Protein AF-A0A945LIZ3-F1 (afdb_monomer)

Secondary structure (DSSP, 8-state):
-EETTEEP--SSTT---S--HHHHHHTT-HHHHHHHHHHHHTT-HHHHHHHHHHTT-SS----SS------EEPPTT-TT--TTHHHHHHTT-SEE--HHHHHHHHHHHHTTT-EE---S-SEEE-SSSEEEE-PPPEEES-SS-HHHHHHHHHHHHHTT----S--SSTT---TTGGG--SSS--EEEEEEEETTGGG--GGGGGG-EEEEEEEEEE-SSS--EEEEEEEEEEE-SSSSS-SHHHHHHHHHHHHHHHHHHHHHHHHHHHHHHHGGG----STTHHHHHHHHHHHHHHHHHHHHHHHTTB----TT-BHHHHHHHHHHTT-EEEEESSSBEEEESSPTTSB--TTPEEEEEE-

Sequence (363 aa):
INFYGSTISDTKDGGYGKLAFGDAFVVSSNVAISKVINENYKDQPYKFYSNLQKYYLTEPLELQLPFRSSMIVRKPGDKLWSGTTLPSMSYGYEMHISPIQILTFYNAIANNGKMVSPRFVTAIKDKTGIIESFPTTVLSNKICSERTIQSIIPYMEQVVSNQRENWTTDVINGTAKNIYTEQYSIAGKTGTIKNEFWKWSEKTKYNRTYTASFAGFFPVEKPKYSCIVVIHEFIDTTNENHYGGQVAAPVFREISDKVFAFDSELEYLSTQSYISDEKIDRVTSERLENSIKLNQNTITLIKSDLNKGIMPNLKGMQLRDVIPVFENYNLKIEFEGAGKVIFQSVNKGDRIDNQEVIKIRLS

Nearest PDB structures (foldseek):
  7ok9-assembly12_L  TM=8.222E-01  e=3.633E-09  Staphylococcus aureus subsp. aureus COL
  7ok9-assembly7_G  TM=8.324E-01  e=6.998E-09  Staphylococcus aureus subsp. aureus COL
  7ok9-assembly4_D  TM=8.351E-01  e=1.062E-08  Staphylococcus aureus subsp. aureus COL
  7ok9-assembly9_I  TM=8.337E-01  e=1.519E-08  Staphylococcus aureus subsp. aureus COL
  7o61-assembly1_A  TM=9.131E-01  e=1.114E-03  Staphylococcus aureus subsp. aureus NCTC 8325

Foldseek 3Di:
DDFPNDDDFAPDVVDDPDDDLLLCQQSVGLVSQLVVQCVVPVVPVQVVVVLCVLLVFQDDADAPDDDDDPWDDDDPPPPPDDRCNRSQVSQPHRIDGDQQSVLQSQVCLLVLQWGWGDDDDQFDADPVGTPDGDDIHTPDHHSDDSVVSVVNQVSQQQLQDVPDPDDPDDDRHRVQVVLDDPPATKGKHKHKDFPPVVPDDPVCPQQIFMKIKIWTFPRSVNTPDTDMFIDGGDTDNPVPQRINNRPHSVVVSVVCVVVVVVVVVVVVVVVVVVCPPDDDDDDVCVVVVVVVVVLVVQLVQCLVQVVVQWHADQFFHAVVSVVVSCVVSLAAEDEDDHAGWHDWPGDGGHGHDSPDYIYTYHD

Solvent-accessible surface area (backbone atoms only — not comparable to full-atom values): 20887 Å² total; per-residue (Å²): 90,76,47,89,91,41,78,46,64,47,92,51,82,94,53,77,79,87,67,56,73,62,53,27,60,22,57,61,32,41,44,57,48,20,48,54,50,34,76,75,22,68,95,46,49,56,59,57,49,51,49,38,49,62,53,53,63,63,58,80,81,90,55,95,57,98,76,87,77,80,65,41,57,78,48,84,85,43,95,85,57,52,85,49,46,63,33,38,44,63,70,63,36,83,49,41,72,55,69,69,49,53,38,38,42,46,36,9,55,57,47,74,19,34,24,51,56,82,75,92,61,59,61,46,70,62,99,89,45,77,77,44,76,48,76,90,46,74,76,34,81,56,61,56,57,61,69,55,47,68,59,46,49,61,41,22,23,30,14,23,40,78,88,63,97,76,71,97,57,99,80,81,59,25,59,28,45,88,56,54,60,93,88,54,48,50,24,34,49,66,38,66,44,70,50,72,65,87,72,71,44,89,89,43,65,86,72,44,30,27,32,17,19,24,40,29,31,31,37,62,93,65,49,78,44,62,51,67,33,77,46,71,72,42,70,53,90,78,80,76,64,56,42,6,30,71,54,14,28,52,56,46,38,56,51,50,52,52,52,50,51,52,51,52,48,50,53,50,54,52,48,53,73,65,45,82,77,62,92,81,76,73,77,72,43,54,66,52,46,52,55,48,49,48,50,51,50,51,54,48,50,37,52,54,29,48,75,70,40,21,31,47,79,55,70,71,38,48,58,82,73,45,51,66,57,39,52,76,67,58,42,46,75,48,75,48,79,66,57,34,25,71,42,61,70,64,53,64,69,39,75,59,59,69,84,49,74,42,41,36,36,33,80

Mean predicted aligned error: 13.81 Å

Structure (mmCIF, N/CA/C/O backbone):
data_AF-A0A945LIZ3-F1
#
_entry.id   AF-A0A945LIZ3-F1
#
loop_
_atom_site.group_PDB
_atom_site.id
_atom_site.type_symbol
_atom_site.label_atom_id
_atom_site.label_alt_id
_atom_site.label_comp_id
_atom_site.label_asym_id
_atom_site.label_entity_id
_atom_site.label_seq_id
_atom_site.pdbx_PDB_ins_code
_atom_site.Cartn_x
_atom_site.Cartn_y
_atom_site.Cartn_z
_atom_site.occupancy
_atom_site.B_iso_or_equiv
_atom_site.auth_seq_id
_atom_site.auth_comp_id
_atom_site.auth_asym_id
_atom_site.auth_atom_id
_atom_site.pdbx_PDB_model_num
ATOM 1 N N . ILE A 1 1 ? 18.450 0.354 -16.331 1.00 84.19 1 ILE A N 1
ATOM 2 C CA . ILE A 1 1 ? 18.257 -0.556 -17.490 1.00 84.19 1 ILE A CA 1
ATOM 3 C C . ILE A 1 1 ? 17.484 0.194 -18.575 1.00 84.19 1 ILE A C 1
ATOM 5 O O . ILE A 1 1 ? 16.661 1.036 -18.225 1.00 84.19 1 ILE A O 1
ATOM 9 N N . ASN A 1 2 ? 17.774 -0.038 -19.856 1.00 90.00 2 ASN A N 1
ATOM 10 C CA . ASN A 1 2 ? 17.063 0.625 -20.952 1.00 90.00 2 ASN A CA 1
ATOM 11 C C . ASN A 1 2 ? 15.906 -0.255 -21.445 1.00 90.00 2 ASN A C 1
ATOM 13 O O . ASN A 1 2 ? 16.111 -1.431 -21.740 1.00 90.00 2 ASN A O 1
ATOM 17 N N . PHE A 1 3 ? 14.715 0.326 -21.537 1.00 89.19 3 PHE A N 1
ATOM 18 C CA . PHE A 1 3 ? 13.542 -0.257 -22.171 1.00 89.19 3 PHE A CA 1
ATOM 19 C C . PHE A 1 3 ? 13.090 0.682 -23.283 1.00 89.19 3 PHE A C 1
ATOM 21 O O . PHE A 1 3 ? 12.652 1.797 -23.008 1.00 89.19 3 PHE A O 1
ATOM 28 N N . TYR A 1 4 ? 13.189 0.235 -24.536 1.00 90.56 4 TYR A N 1
ATOM 29 C CA . TYR A 1 4 ? 12.670 0.965 -25.700 1.00 90.56 4 TYR A CA 1
ATOM 30 C C . TYR A 1 4 ? 13.144 2.433 -25.774 1.00 90.56 4 TYR A C 1
ATOM 32 O O . TYR A 1 4 ? 12.364 3.333 -26.066 1.00 90.56 4 TYR A O 1
ATOM 40 N N . GLY A 1 5 ? 14.419 2.692 -25.461 1.00 85.94 5 GLY A N 1
ATOM 41 C CA . GLY A 1 5 ? 15.000 4.039 -25.475 1.00 85.94 5 GLY A CA 1
ATOM 42 C C . GLY A 1 5 ? 14.820 4.830 -24.174 1.00 85.94 5 GLY A C 1
ATOM 43 O O . GLY A 1 5 ? 15.477 5.851 -24.008 1.00 85.94 5 GLY A O 1
ATOM 44 N N . SER A 1 6 ? 14.025 4.337 -23.219 1.00 86.75 6 SER A N 1
ATOM 45 C CA . SER A 1 6 ? 13.826 4.962 -21.905 1.00 86.75 6 SER A CA 1
ATOM 46 C C . SER A 1 6 ? 14.590 4.234 -20.802 1.00 86.75 6 SER A C 1
ATOM 48 O O . SER A 1 6 ? 14.583 3.006 -20.718 1.00 86.75 6 SER A O 1
ATOM 50 N N . THR A 1 7 ? 15.247 4.987 -19.923 1.00 90.44 7 THR A N 1
ATOM 51 C CA . THR A 1 7 ? 16.003 4.416 -18.802 1.00 90.44 7 THR A CA 1
ATOM 52 C C . THR A 1 7 ? 15.133 4.331 -17.554 1.00 90.44 7 THR A C 1
ATOM 54 O O . THR A 1 7 ? 14.663 5.348 -17.054 1.00 90.44 7 THR A O 1
ATOM 57 N N . ILE A 1 8 ? 14.981 3.120 -17.017 1.00 90.06 8 ILE A N 1
ATOM 58 C CA . ILE A 1 8 ? 14.417 2.872 -15.684 1.00 90.06 8 ILE A CA 1
ATOM 59 C C . ILE A 1 8 ? 15.569 2.572 -14.723 1.00 90.06 8 ILE A C 1
ATOM 61 O O . ILE A 1 8 ? 16.445 1.750 -15.027 1.00 90.06 8 ILE A O 1
ATOM 65 N N . SER A 1 9 ? 15.570 3.231 -13.566 1.00 90.44 9 SER A N 1
ATOM 66 C CA . SER A 1 9 ? 16.554 3.048 -12.497 1.00 90.44 9 SER A CA 1
ATOM 67 C C . SER A 1 9 ? 15.878 2.781 -11.154 1.00 90.44 9 SER A C 1
ATOM 69 O O . SER A 1 9 ? 14.731 3.172 -10.916 1.00 90.44 9 SER A O 1
ATOM 71 N N . ASP A 1 10 ? 16.619 2.116 -10.273 1.00 89.81 10 ASP A N 1
ATOM 72 C CA . ASP A 1 10 ? 16.261 2.013 -8.863 1.00 89.81 10 ASP A CA 1
ATOM 73 C C . ASP A 1 10 ? 16.599 3.316 -8.134 1.00 89.81 10 ASP A C 1
ATOM 75 O O . ASP A 1 10 ? 17.313 4.173 -8.659 1.00 89.81 10 ASP A O 1
ATOM 79 N N . THR A 1 11 ? 16.058 3.474 -6.928 1.00 83.00 11 THR A N 1
ATOM 80 C CA . THR A 1 11 ? 16.343 4.618 -6.050 1.00 83.00 11 THR A CA 1
ATOM 81 C C . THR A 1 11 ? 17.730 4.536 -5.418 1.00 83.00 11 THR A C 1
ATOM 83 O O . THR A 1 11 ? 18.318 5.568 -5.117 1.00 83.00 11 THR A O 1
ATOM 86 N N . LYS A 1 12 ? 18.264 3.323 -5.229 1.00 82.50 12 LYS A N 1
ATOM 87 C CA . LYS A 1 12 ? 19.622 3.093 -4.735 1.00 82.50 12 LYS A CA 1
ATOM 88 C C . LYS A 1 12 ? 20.645 3.311 -5.852 1.00 82.50 12 LYS A C 1
ATOM 90 O O . LYS A 1 12 ? 20.630 2.589 -6.853 1.00 82.50 12 LYS A O 1
ATOM 95 N N . ASP A 1 13 ? 21.576 4.235 -5.634 1.00 79.88 13 ASP A N 1
ATOM 96 C CA . ASP A 1 13 ? 22.710 4.457 -6.533 1.00 79.88 13 ASP A CA 1
ATOM 97 C C . ASP A 1 13 ? 23.566 3.189 -6.675 1.00 79.88 13 ASP A C 1
ATOM 99 O O . ASP A 1 13 ? 23.827 2.469 -5.710 1.00 79.88 13 ASP A O 1
ATOM 103 N N . GLY A 1 14 ? 23.960 2.870 -7.910 1.00 79.69 14 GLY A N 1
ATOM 104 C CA . GLY A 1 14 ? 24.638 1.610 -8.246 1.00 79.69 14 GLY A CA 1
ATOM 105 C C . GLY A 1 14 ? 23.723 0.374 -8.281 1.00 79.69 14 GLY A C 1
ATOM 106 O O . GLY A 1 14 ? 24.145 -0.686 -8.744 1.00 79.69 14 GLY A O 1
ATOM 107 N N . GLY A 1 15 ? 22.457 0.505 -7.870 1.00 83.88 15 GLY A N 1
ATOM 108 C CA . GLY A 1 15 ? 21.466 -0.567 -7.862 1.00 83.88 15 GLY A CA 1
ATOM 109 C C . GLY A 1 15 ? 21.713 -1.636 -6.792 1.00 83.88 15 GLY A C 1
ATOM 110 O O . GLY A 1 15 ? 22.468 -1.459 -5.834 1.00 83.88 15 GLY A O 1
ATOM 111 N N . TYR A 1 16 ? 21.034 -2.772 -6.950 1.00 83.75 16 TYR A N 1
ATOM 112 C CA . TYR A 1 16 ? 21.070 -3.882 -5.989 1.00 83.75 16 TYR A CA 1
ATOM 113 C C . TYR A 1 16 ? 21.847 -5.115 -6.476 1.00 83.75 16 TYR A C 1
ATOM 115 O O . TYR A 1 16 ? 21.954 -6.097 -5.749 1.00 83.75 16 TYR A O 1
ATOM 123 N N . GLY A 1 17 ? 22.404 -5.087 -7.691 1.00 85.56 17 GLY A N 1
ATOM 124 C CA . GLY A 1 17 ? 23.069 -6.252 -8.277 1.00 85.56 17 GLY A CA 1
ATOM 125 C C . GLY A 1 17 ? 22.090 -7.397 -8.564 1.00 85.56 17 GLY A C 1
ATOM 126 O O . GLY A 1 17 ? 21.003 -7.176 -9.099 1.00 85.56 17 GLY A O 1
ATOM 127 N N . LYS A 1 18 ? 22.488 -8.636 -8.254 1.00 86.44 18 LYS A N 1
ATOM 128 C CA . LYS A 1 18 ? 21.608 -9.808 -8.379 1.00 86.44 18 LYS A CA 1
ATOM 129 C C . LYS A 1 18 ? 20.665 -9.861 -7.177 1.00 86.44 18 LYS A C 1
ATOM 131 O O . LYS A 1 18 ? 21.129 -9.917 -6.046 1.00 86.44 18 LYS A O 1
ATOM 136 N N . LEU A 1 19 ? 19.362 -9.893 -7.444 1.00 86.31 19 LEU A N 1
ATOM 137 C CA . LEU A 1 19 ? 18.310 -10.014 -6.437 1.00 86.31 19 LEU A CA 1
ATOM 138 C C . LEU A 1 19 ? 17.460 -11.255 -6.699 1.00 86.31 19 LEU A C 1
ATOM 140 O O . LEU A 1 19 ? 17.127 -11.544 -7.853 1.00 86.31 19 LEU A O 1
ATOM 144 N N . ALA A 1 20 ? 17.045 -11.942 -5.633 1.00 88.56 20 ALA A N 1
ATOM 145 C CA . ALA A 1 20 ? 15.898 -12.832 -5.729 1.00 88.56 20 ALA A CA 1
ATOM 146 C C . ALA A 1 20 ? 14.633 -12.001 -6.003 1.00 88.56 20 ALA A C 1
ATOM 148 O O . ALA A 1 20 ? 14.526 -10.841 -5.602 1.00 88.56 20 ALA A O 1
ATOM 149 N N . PHE A 1 21 ? 13.644 -12.581 -6.685 1.00 88.69 21 PHE A N 1
ATOM 150 C CA . PHE A 1 21 ? 12.453 -11.821 -7.080 1.00 88.69 21 PHE A CA 1
ATOM 151 C C . PHE A 1 21 ? 11.656 -11.282 -5.880 1.00 88.69 21 PHE A C 1
ATOM 153 O O . PHE A 1 21 ? 11.184 -10.149 -5.905 1.00 88.69 21 PHE A O 1
ATOM 160 N N . GLY A 1 22 ? 11.554 -12.064 -4.804 1.00 89.69 22 GLY A N 1
ATOM 161 C CA . GLY A 1 22 ? 10.919 -11.609 -3.568 1.00 89.69 22 GLY A CA 1
ATOM 162 C C . GLY A 1 22 ? 11.654 -10.438 -2.913 1.00 89.69 22 GLY A C 1
ATOM 163 O O . GLY A 1 22 ? 11.029 -9.499 -2.434 1.00 89.69 22 GLY A O 1
ATOM 164 N N . ASP A 1 23 ? 12.981 -10.430 -2.979 1.00 89.69 23 ASP A N 1
ATOM 165 C CA . ASP A 1 23 ? 13.791 -9.341 -2.435 1.00 89.69 23 ASP A CA 1
ATOM 166 C C . ASP A 1 23 ? 13.634 -8.055 -3.246 1.00 89.69 23 ASP A C 1
ATOM 168 O O . ASP A 1 23 ? 13.571 -6.965 -2.679 1.00 89.69 23 ASP A O 1
ATOM 172 N N . ALA A 1 24 ? 13.488 -8.175 -4.571 1.00 92.38 24 ALA A N 1
ATOM 173 C CA . ALA A 1 24 ? 13.143 -7.048 -5.433 1.00 92.38 24 ALA A CA 1
ATOM 174 C C . ALA A 1 24 ? 11.820 -6.386 -5.026 1.00 92.38 24 ALA A C 1
ATOM 176 O O . ALA A 1 24 ? 11.714 -5.159 -5.085 1.00 92.38 24 ALA A O 1
ATOM 177 N N . PHE A 1 25 ? 10.837 -7.172 -4.576 1.00 93.69 25 PHE A N 1
ATOM 178 C CA . PHE A 1 25 ? 9.604 -6.639 -4.003 1.00 93.69 25 PHE A CA 1
ATOM 179 C C . PHE A 1 25 ? 9.876 -5.892 -2.688 1.00 93.69 25 PHE A C 1
ATOM 181 O O . PHE A 1 25 ? 9.448 -4.746 -2.549 1.00 93.69 25 PHE A O 1
ATOM 188 N N . VAL A 1 26 ? 10.638 -6.491 -1.765 1.00 93.00 26 VAL A N 1
ATOM 189 C CA . VAL A 1 26 ? 10.952 -5.915 -0.441 1.00 93.00 26 VAL A CA 1
ATOM 190 C C . VAL A 1 26 ? 11.662 -4.563 -0.547 1.00 93.00 26 VAL A C 1
ATOM 192 O O . VAL A 1 26 ? 11.269 -3.610 0.126 1.00 93.00 26 VAL A O 1
ATOM 195 N N . VAL A 1 27 ? 12.660 -4.443 -1.430 1.00 91.75 27 VAL A N 1
ATOM 196 C CA . VAL A 1 27 ? 13.418 -3.188 -1.629 1.00 91.75 27 VAL A CA 1
ATOM 197 C C . VAL A 1 27 ? 12.775 -2.237 -2.632 1.00 91.75 27 VAL A C 1
ATOM 199 O O . VAL A 1 27 ? 13.294 -1.148 -2.866 1.00 91.75 27 VAL A O 1
ATOM 202 N N . SER A 1 28 ? 11.644 -2.621 -3.229 1.00 94.00 28 SER A N 1
ATOM 203 C CA . SER A 1 28 ? 10.952 -1.826 -4.243 1.00 94.00 28 SER A CA 1
ATOM 204 C C . SER A 1 28 ? 11.800 -1.526 -5.490 1.00 94.00 28 SER A C 1
ATOM 206 O O . SER A 1 28 ? 11.790 -0.399 -5.983 1.00 94.00 28 SER A O 1
ATOM 208 N N . SER A 1 29 ? 12.534 -2.518 -6.009 1.00 94.25 29 SER A N 1
ATOM 209 C CA . SER A 1 29 ? 13.368 -2.349 -7.210 1.00 94.25 29 SER A CA 1
ATOM 210 C C . SER A 1 29 ? 12.503 -2.192 -8.467 1.00 94.25 29 SER A C 1
ATOM 212 O O . SER A 1 29 ? 11.946 -3.161 -8.991 1.00 94.25 29 SER A O 1
ATOM 214 N N . ASN A 1 30 ? 12.431 -0.966 -8.991 1.00 94.25 30 ASN A N 1
ATOM 215 C CA . ASN A 1 30 ? 11.793 -0.652 -10.269 1.00 94.25 30 ASN A CA 1
ATOM 216 C C . ASN A 1 30 ? 12.414 -1.469 -11.404 1.00 94.25 30 ASN A C 1
ATOM 218 O O . ASN A 1 30 ? 11.698 -1.964 -12.271 1.00 94.25 30 ASN A O 1
ATOM 222 N N . VAL A 1 31 ? 13.742 -1.619 -11.403 1.00 94.44 31 VAL A N 1
ATOM 223 C CA . VAL A 1 31 ? 14.488 -2.322 -12.454 1.00 94.44 31 VAL A CA 1
ATOM 224 C C . VAL A 1 31 ? 14.094 -3.792 -12.509 1.00 94.44 31 VAL A C 1
ATOM 226 O O . VAL A 1 31 ? 13.761 -4.292 -13.584 1.00 94.44 31 VAL A O 1
ATOM 229 N N . ALA A 1 32 ? 14.123 -4.484 -11.369 1.00 94.50 32 ALA A N 1
ATOM 230 C CA . ALA A 1 32 ? 13.835 -5.911 -11.317 1.00 94.50 32 ALA A CA 1
ATOM 231 C C . ALA A 1 32 ? 12.360 -6.208 -11.626 1.00 94.50 32 ALA A C 1
ATOM 233 O O . ALA A 1 32 ? 12.080 -7.083 -12.448 1.00 94.50 32 ALA A O 1
ATOM 234 N N . ILE A 1 33 ? 11.423 -5.445 -11.045 1.00 95.62 33 ILE A N 1
ATOM 235 C CA . ILE A 1 33 ? 9.985 -5.617 -11.304 1.00 95.62 33 ILE A CA 1
ATOM 236 C C . ILE A 1 33 ? 9.651 -5.317 -12.771 1.00 95.62 33 ILE A C 1
ATOM 238 O O . ILE A 1 33 ? 9.009 -6.139 -13.429 1.00 95.62 33 ILE A O 1
ATOM 242 N N . SER A 1 34 ? 10.162 -4.210 -13.324 1.00 96.06 34 SER A N 1
ATOM 243 C CA . SER A 1 34 ? 9.948 -3.855 -14.736 1.00 96.06 34 SER A CA 1
ATOM 244 C C . SER A 1 34 ? 10.512 -4.904 -15.679 1.00 96.06 34 SER A C 1
ATOM 246 O O . SER A 1 34 ? 9.877 -5.235 -16.677 1.00 96.06 34 SER A O 1
ATOM 248 N N . LYS A 1 35 ? 11.691 -5.455 -15.367 1.00 95.12 35 LYS A N 1
ATOM 249 C CA . LYS A 1 35 ? 12.311 -6.507 -16.173 1.00 95.12 35 LYS A CA 1
ATOM 250 C C . LYS A 1 35 ? 11.441 -7.758 -16.205 1.00 95.12 35 LYS A C 1
ATOM 252 O O . LYS A 1 35 ? 11.116 -8.224 -17.292 1.00 95.12 35 LYS A O 1
ATOM 257 N N . VAL A 1 36 ? 11.012 -8.249 -15.042 1.00 95.19 36 VAL A N 1
ATOM 258 C CA . VAL A 1 36 ? 10.167 -9.448 -14.951 1.00 95.19 36 VAL A CA 1
ATOM 259 C C . VAL A 1 36 ? 8.836 -9.238 -15.665 1.00 95.19 36 VAL A C 1
ATOM 261 O O . VAL A 1 36 ? 8.431 -10.089 -16.455 1.00 95.19 36 VAL A O 1
ATOM 264 N N . ILE A 1 37 ? 8.166 -8.103 -15.448 1.00 95.81 37 ILE A N 1
ATOM 265 C CA . ILE A 1 37 ? 6.895 -7.825 -16.122 1.00 95.81 37 ILE A CA 1
ATOM 266 C C . ILE A 1 37 ? 7.088 -7.706 -17.635 1.00 95.81 37 ILE A C 1
ATOM 268 O O . ILE A 1 37 ? 6.354 -8.340 -18.390 1.00 95.81 37 ILE A O 1
ATOM 272 N N . ASN A 1 38 ? 8.096 -6.967 -18.097 1.00 95.88 38 ASN A N 1
ATOM 273 C CA . ASN A 1 38 ? 8.346 -6.825 -19.525 1.00 95.88 38 ASN A CA 1
ATOM 274 C C . ASN A 1 38 ? 8.682 -8.171 -20.183 1.00 95.88 38 ASN A C 1
ATOM 276 O O . ASN A 1 38 ? 8.088 -8.518 -21.195 1.00 95.88 38 ASN A O 1
ATOM 280 N N . GLU A 1 39 ? 9.583 -8.966 -19.605 1.00 95.50 39 GLU A N 1
ATOM 281 C CA . GLU A 1 39 ? 9.986 -10.262 -20.170 1.00 95.50 39 GLU A CA 1
ATOM 282 C C . GLU A 1 39 ? 8.828 -11.262 -20.269 1.00 95.50 39 GLU A C 1
ATOM 284 O O . GLU A 1 39 ? 8.771 -12.019 -21.233 1.00 95.50 39 GLU A O 1
ATOM 289 N N . ASN A 1 40 ? 7.887 -11.239 -19.319 1.00 96.00 40 ASN A N 1
ATOM 290 C CA . ASN A 1 40 ? 6.777 -12.195 -19.275 1.00 96.00 40 ASN A CA 1
ATOM 291 C C . ASN A 1 40 ? 5.516 -11.728 -20.017 1.00 96.00 40 ASN A C 1
ATOM 293 O O . ASN A 1 40 ? 4.689 -12.561 -20.388 1.00 96.00 40 ASN A O 1
ATOM 297 N N . TYR A 1 41 ? 5.336 -10.417 -20.213 1.00 96.94 41 TYR A N 1
ATOM 298 C CA . TYR A 1 41 ? 4.095 -9.861 -20.761 1.00 96.94 41 TYR A CA 1
ATOM 299 C C . TYR A 1 41 ? 4.269 -9.042 -22.046 1.00 96.94 41 TYR A C 1
ATOM 301 O O . TYR A 1 41 ? 3.252 -8.739 -22.663 1.00 96.94 41 TYR A O 1
ATOM 309 N N . LYS A 1 42 ? 5.488 -8.706 -22.504 1.00 95.56 42 LYS A N 1
ATOM 310 C CA . LYS A 1 42 ? 5.691 -7.873 -23.715 1.00 95.56 42 LYS A CA 1
ATOM 311 C C . LYS A 1 42 ? 4.997 -8.421 -24.967 1.00 95.56 42 LYS A C 1
ATOM 313 O O . LYS A 1 42 ? 4.455 -7.643 -25.743 1.00 95.56 42 LYS A O 1
ATOM 318 N N . ASP A 1 43 ? 4.970 -9.744 -25.129 1.00 96.00 43 ASP A N 1
ATOM 319 C CA . ASP A 1 43 ? 4.383 -10.406 -26.300 1.00 96.00 43 ASP A CA 1
ATOM 320 C C . ASP A 1 43 ? 2.866 -10.619 -26.134 1.00 96.00 43 ASP A C 1
ATOM 322 O O . ASP A 1 43 ? 2.152 -10.888 -27.097 1.00 96.00 43 ASP A O 1
ATOM 326 N N . GLN A 1 44 ? 2.354 -10.504 -24.901 1.00 96.19 44 GLN A N 1
ATOM 327 C CA . GLN A 1 44 ? 0.940 -10.685 -24.552 1.00 96.19 44 GLN A CA 1
ATOM 328 C C . GLN A 1 44 ? 0.487 -9.661 -23.493 1.00 96.19 44 GLN A C 1
ATOM 330 O O . GLN A 1 44 ? 0.026 -10.042 -22.409 1.00 96.19 44 GLN A O 1
ATOM 335 N N . PRO A 1 45 ? 0.566 -8.348 -23.783 1.00 96.06 45 PRO A N 1
ATOM 336 C CA . PRO A 1 45 ? 0.358 -7.298 -22.782 1.00 96.06 45 PRO A CA 1
ATOM 337 C C . PRO A 1 45 ? -1.079 -7.269 -22.246 1.00 96.06 45 PRO A C 1
ATOM 339 O O . PRO A 1 45 ? -1.325 -6.846 -21.116 1.00 96.06 45 PRO A O 1
ATOM 342 N N . TYR A 1 46 ? -2.038 -7.798 -23.012 1.00 96.44 46 TYR A N 1
ATOM 343 C CA . TYR A 1 46 ? -3.421 -7.925 -22.561 1.00 96.44 46 TYR A CA 1
ATOM 344 C C . TYR A 1 46 ? -3.573 -8.879 -21.370 1.00 96.44 46 TYR A C 1
ATOM 346 O O . TYR A 1 46 ? -4.464 -8.677 -20.552 1.00 96.44 46 TYR A O 1
ATOM 354 N N . LYS A 1 47 ? -2.671 -9.857 -21.183 1.00 96.69 47 LYS A N 1
ATOM 355 C CA . LYS A 1 47 ? -2.677 -10.694 -19.973 1.00 96.69 47 LYS A CA 1
ATOM 356 C C . LYS A 1 47 ? -2.397 -9.868 -18.715 1.00 96.69 47 LYS A C 1
ATOM 358 O O . LYS A 1 47 ? -3.091 -10.052 -17.719 1.00 96.69 47 LYS A O 1
ATOM 363 N N . PHE A 1 48 ? -1.453 -8.926 -18.772 1.00 96.44 48 PHE A N 1
ATOM 364 C CA . PHE A 1 48 ? -1.168 -8.015 -17.659 1.00 96.44 48 PHE A CA 1
ATOM 365 C C . PHE A 1 48 ? -2.381 -7.129 -17.359 1.00 96.44 48 PHE A C 1
ATOM 367 O O . PHE A 1 48 ? -2.860 -7.097 -16.227 1.00 96.44 48 PHE A O 1
ATOM 374 N N . TYR A 1 49 ? -2.940 -6.495 -18.394 1.00 96.06 49 TYR A N 1
ATOM 375 C CA . TYR A 1 49 ? -4.140 -5.668 -18.259 1.00 96.06 49 TYR A CA 1
ATOM 376 C C . TYR A 1 49 ? -5.332 -6.461 -17.695 1.00 96.06 49 TYR A C 1
ATOM 378 O O . TYR A 1 49 ? -5.994 -6.003 -16.769 1.00 96.06 49 TYR A O 1
ATOM 386 N N . SER A 1 50 ? -5.560 -7.692 -18.164 1.00 95.88 50 SER A N 1
ATOM 387 C CA . SER A 1 50 ? -6.639 -8.554 -17.666 1.00 95.88 50 SER A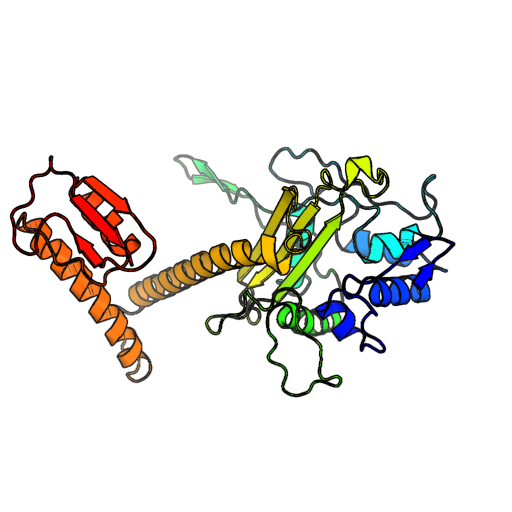 CA 1
ATOM 388 C C . SER A 1 50 ? -6.492 -8.901 -16.180 1.00 95.88 50 SER A C 1
ATOM 390 O O . SER A 1 50 ? -7.492 -9.062 -15.484 1.00 95.88 50 SER A O 1
ATOM 392 N N . ASN A 1 51 ? -5.261 -8.975 -15.660 1.00 95.31 51 ASN A N 1
ATOM 393 C CA . ASN A 1 51 ? -5.038 -9.140 -14.226 1.00 95.31 51 ASN A CA 1
ATOM 394 C C . ASN A 1 51 ? -5.435 -7.868 -13.465 1.00 95.31 51 ASN A C 1
ATOM 396 O O . ASN A 1 51 ? -6.132 -7.972 -12.463 1.00 95.31 51 ASN A O 1
ATOM 400 N N . LEU A 1 52 ? -5.104 -6.675 -13.975 1.00 96.19 52 LEU A N 1
ATOM 401 C CA . LEU A 1 52 ? -5.582 -5.415 -13.388 1.00 96.19 52 LEU A CA 1
ATOM 402 C C . LEU A 1 52 ? -7.117 -5.317 -13.393 1.00 96.19 52 LEU A C 1
ATOM 404 O O . LEU A 1 52 ? -7.695 -4.805 -12.436 1.00 96.19 52 LEU A O 1
ATOM 408 N N . GLN A 1 53 ? -7.788 -5.846 -14.421 1.00 95.06 53 GLN A N 1
ATOM 409 C CA . GLN A 1 53 ? -9.253 -5.952 -14.439 1.00 95.06 53 GLN A CA 1
ATOM 410 C C . GLN A 1 53 ? -9.771 -6.878 -13.332 1.00 95.06 53 GLN A C 1
ATOM 412 O O . GLN A 1 53 ? -10.656 -6.483 -12.579 1.00 95.06 53 GLN A O 1
ATOM 417 N N . LYS A 1 54 ? -9.179 -8.070 -13.162 1.00 94.25 54 LYS A N 1
ATOM 418 C CA . LYS A 1 54 ? -9.533 -9.004 -12.071 1.00 94.25 54 LYS A CA 1
ATOM 419 C C . LYS A 1 54 ? -9.322 -8.409 -10.679 1.00 94.25 54 LYS A C 1
ATOM 421 O O . LYS A 1 54 ? -10.000 -8.805 -9.736 1.00 94.25 54 LYS A O 1
ATOM 426 N N . TYR A 1 55 ? -8.379 -7.480 -10.553 1.00 95.38 55 TYR A N 1
ATOM 427 C CA . TYR A 1 55 ? -8.079 -6.768 -9.312 1.00 95.38 55 TYR A CA 1
ATOM 428 C C . TYR A 1 55 ? -8.949 -5.525 -9.104 1.00 95.38 55 TYR A C 1
ATOM 430 O O . TYR A 1 55 ? -8.718 -4.798 -8.143 1.00 95.38 55 TYR A O 1
ATOM 438 N N . TYR A 1 56 ? -9.924 -5.266 -9.986 1.00 94.94 56 TYR A N 1
ATOM 439 C CA . TYR A 1 56 ? -10.759 -4.064 -9.959 1.00 94.94 56 TYR A CA 1
ATOM 440 C C . TYR A 1 56 ? -9.916 -2.782 -9.963 1.00 94.94 56 TYR A C 1
ATOM 442 O O . TYR A 1 56 ? -10.219 -1.834 -9.258 1.00 94.94 56 TYR A O 1
ATOM 450 N N . LEU A 1 57 ? -8.829 -2.736 -10.735 1.00 95.94 57 LEU A N 1
ATOM 451 C CA . LEU A 1 57 ? -7.944 -1.563 -10.805 1.00 95.94 57 LEU A CA 1
ATOM 452 C C . LEU A 1 57 ? -8.119 -0.743 -12.084 1.00 95.94 57 LEU A C 1
ATOM 454 O O . LEU A 1 57 ? -7.434 0.255 -12.256 1.00 95.94 57 LEU A O 1
ATOM 458 N N . THR A 1 58 ? -9.012 -1.156 -12.981 1.00 94.88 58 THR A N 1
ATOM 459 C CA . THR A 1 58 ? -9.202 -0.534 -14.307 1.00 94.88 58 THR A CA 1
ATOM 460 C C . THR A 1 58 ? -10.469 0.300 -14.410 1.00 94.88 58 THR A C 1
ATOM 462 O O . THR A 1 58 ? -10.501 1.223 -15.213 1.00 94.88 58 THR A O 1
ATOM 465 N N . GLU A 1 59 ? -11.463 0.025 -13.565 1.00 91.62 59 GLU A N 1
ATOM 466 C CA . GLU A 1 59 ? -12.757 0.704 -13.547 1.00 91.62 59 GLU A CA 1
ATOM 467 C C . GLU A 1 59 ? -13.057 1.234 -12.136 1.00 91.62 59 GLU A C 1
ATOM 469 O O . GLU A 1 59 ? -12.645 0.601 -11.155 1.00 91.62 59 GLU A O 1
ATOM 474 N N . PRO A 1 60 ? -13.760 2.372 -11.994 1.00 92.81 60 PRO A N 1
ATOM 475 C CA . PRO A 1 60 ? -14.163 2.901 -10.692 1.00 92.81 60 PRO A CA 1
ATOM 476 C C . PRO A 1 60 ? -15.009 1.911 -9.880 1.00 92.81 60 PRO A C 1
ATOM 478 O O . PRO A 1 60 ? -15.833 1.193 -10.440 1.00 92.81 60 PRO A O 1
ATOM 481 N N . LEU A 1 61 ? -14.852 1.903 -8.551 1.00 92.69 61 LEU A N 1
ATOM 482 C CA . LEU A 1 61 ? -15.791 1.191 -7.673 1.00 92.69 61 LEU A CA 1
ATOM 483 C C . LEU A 1 61 ? -17.171 1.854 -7.689 1.00 92.69 61 LEU A C 1
ATOM 485 O O . LEU A 1 61 ? -17.287 3.079 -7.621 1.00 92.69 61 LEU A O 1
ATOM 489 N N . GLU A 1 62 ? -18.210 1.028 -7.659 1.00 91.06 62 GLU A N 1
ATOM 490 C CA . GLU A 1 62 ? -19.565 1.461 -7.327 1.00 91.06 62 GLU A CA 1
ATOM 491 C C . GLU A 1 62 ? -19.682 1.611 -5.803 1.00 91.06 62 GLU A C 1
ATOM 493 O O . GLU A 1 62 ? -19.725 0.627 -5.061 1.00 91.06 62 GLU A O 1
ATOM 498 N N . LEU A 1 63 ? -19.677 2.859 -5.327 1.00 91.75 63 LEU A N 1
ATOM 499 C CA . LEU A 1 63 ? -19.740 3.199 -3.904 1.00 91.75 63 LEU A CA 1
ATOM 500 C C . LEU A 1 63 ? -21.134 3.709 -3.516 1.00 91.75 63 LEU A C 1
ATOM 502 O O . LEU A 1 63 ? -21.841 4.305 -4.321 1.00 91.75 63 LEU A O 1
ATOM 506 N N . GLN A 1 64 ? -21.497 3.543 -2.239 1.00 89.38 64 GLN A N 1
ATOM 507 C CA . GLN A 1 64 ? -22.743 4.086 -1.667 1.00 89.38 64 GLN A CA 1
ATOM 508 C C . GLN A 1 64 ? -22.766 5.623 -1.620 1.00 89.38 64 GLN A C 1
ATOM 510 O O . GLN A 1 64 ? -23.823 6.228 -1.457 1.00 89.38 64 GLN A O 1
ATOM 515 N N . LEU A 1 65 ? -21.594 6.252 -1.714 1.00 87.25 65 LEU A N 1
ATOM 516 C CA . LEU A 1 65 ? -21.423 7.698 -1.695 1.00 87.25 65 LEU A CA 1
ATOM 517 C C . LEU A 1 65 ? -21.053 8.191 -3.097 1.00 87.25 65 LEU A C 1
ATOM 519 O O . LEU A 1 65 ? -20.309 7.502 -3.802 1.00 87.25 65 LEU A O 1
ATOM 523 N N . PRO A 1 66 ? -21.515 9.390 -3.500 1.00 84.75 66 PRO A N 1
ATOM 524 C CA . PRO A 1 66 ? -21.151 9.962 -4.786 1.00 84.75 66 PRO A CA 1
ATOM 525 C C . PRO A 1 66 ? -19.631 10.117 -4.881 1.00 84.75 66 PRO A C 1
ATOM 527 O O . PRO A 1 66 ? -19.000 10.785 -4.062 1.00 84.75 66 PRO A O 1
ATOM 530 N N . PHE A 1 67 ? -19.050 9.507 -5.909 1.00 81.12 67 PHE A N 1
ATOM 531 C CA . PHE A 1 67 ? -17.613 9.480 -6.135 1.00 81.12 67 PHE A CA 1
ATOM 532 C C . PHE A 1 67 ? -17.314 9.841 -7.588 1.00 81.12 67 PHE A C 1
ATOM 534 O O . PHE A 1 67 ? -17.837 9.228 -8.517 1.00 81.12 67 PHE A O 1
ATOM 541 N N . ARG A 1 68 ? -16.460 10.848 -7.795 1.00 80.56 68 ARG A N 1
ATOM 542 C CA . ARG A 1 68 ? -15.918 11.163 -9.120 1.00 80.56 68 ARG A CA 1
ATOM 543 C C . ARG A 1 68 ? -14.551 10.519 -9.250 1.00 80.56 68 ARG A C 1
ATOM 545 O O . ARG A 1 68 ? -13.603 10.939 -8.592 1.00 80.56 68 ARG A O 1
ATOM 552 N N . SER A 1 69 ? -14.460 9.519 -10.116 1.00 81.94 69 SER A N 1
ATOM 553 C CA . SER A 1 69 ? -13.190 8.879 -10.423 1.00 81.94 69 SER A CA 1
ATOM 554 C C . SER A 1 69 ? -12.441 9.639 -11.510 1.00 81.94 69 SER A C 1
ATOM 556 O O . SER A 1 69 ? -13.003 9.948 -12.558 1.00 81.94 69 SER A O 1
ATOM 558 N N . SER A 1 70 ? -11.159 9.894 -11.275 1.00 87.12 70 SER A N 1
ATOM 559 C CA . SER A 1 70 ? -10.187 10.337 -12.281 1.00 87.12 70 SER A CA 1
ATOM 560 C C . SER A 1 70 ? -9.267 9.189 -12.716 1.00 87.12 70 SER A C 1
ATOM 562 O O . SER A 1 70 ? -8.130 9.424 -13.129 1.00 87.12 70 SER A O 1
ATOM 564 N N . MET A 1 71 ? -9.732 7.940 -12.573 1.00 92.12 71 MET A N 1
ATOM 565 C CA . MET A 1 71 ? -8.938 6.758 -12.891 1.00 92.12 71 MET A CA 1
ATOM 566 C C . MET A 1 71 ? -8.530 6.721 -14.360 1.00 92.12 71 MET A C 1
ATOM 568 O O . MET A 1 71 ? -9.328 6.980 -15.258 1.00 92.12 71 MET A O 1
ATOM 572 N N . ILE A 1 72 ? -7.270 6.365 -14.588 1.00 91.62 72 ILE A N 1
ATOM 573 C CA . ILE A 1 72 ? -6.692 6.188 -15.918 1.00 91.62 72 ILE A CA 1
ATOM 574 C C . ILE A 1 72 ? -5.828 4.940 -15.853 1.00 91.62 72 ILE A C 1
ATOM 576 O O . ILE A 1 72 ? -4.849 4.912 -15.113 1.00 91.62 72 ILE A O 1
ATOM 580 N N . VAL A 1 73 ? -6.155 3.921 -16.641 1.00 94.00 73 VAL A N 1
ATOM 581 C CA . VAL A 1 73 ? -5.300 2.745 -16.824 1.00 94.00 73 VAL A CA 1
ATOM 582 C C . VAL A 1 73 ? -5.265 2.423 -18.303 1.00 94.00 73 VAL A C 1
ATOM 584 O O . VAL A 1 73 ? -6.284 2.056 -18.884 1.00 94.00 73 VAL A O 1
ATOM 587 N N . ARG A 1 74 ? -4.092 2.579 -18.923 1.00 93.06 74 ARG A N 1
ATOM 588 C CA . ARG A 1 74 ? -3.942 2.321 -20.356 1.00 93.06 74 ARG A CA 1
ATOM 589 C C . ARG A 1 74 ? -4.193 0.850 -20.667 1.00 93.06 74 ARG A C 1
ATOM 591 O O . ARG A 1 74 ? -3.695 -0.040 -19.974 1.00 93.06 74 ARG A O 1
ATOM 598 N N . LYS A 1 75 ? -4.921 0.606 -21.747 1.00 94.50 75 LYS A N 1
ATOM 599 C CA . LYS A 1 75 ? -5.161 -0.711 -22.323 1.00 94.50 75 LYS A CA 1
ATOM 600 C C . LYS A 1 75 ? -4.251 -0.922 -23.540 1.00 94.50 75 LYS A C 1
ATOM 602 O O . LYS A 1 75 ? -4.006 0.016 -24.302 1.00 94.50 75 LYS A O 1
ATOM 607 N N . PRO A 1 76 ? -3.758 -2.152 -23.775 1.00 94.69 76 PRO A N 1
ATOM 608 C CA . PRO A 1 76 ? -3.054 -2.472 -25.011 1.00 94.69 76 PRO A CA 1
ATOM 609 C C . PRO A 1 76 ? -3.892 -2.120 -26.244 1.00 94.69 76 PRO A C 1
ATOM 611 O O . PRO A 1 76 ? -5.040 -2.551 -26.355 1.00 94.69 76 PRO A O 1
ATOM 614 N N . GLY A 1 77 ? -3.303 -1.351 -27.161 1.00 93.25 77 GLY A N 1
ATOM 615 C CA . GLY A 1 77 ? -3.977 -0.832 -28.355 1.00 93.25 77 GLY A CA 1
ATOM 616 C C . GLY A 1 77 ? -4.511 0.598 -28.222 1.00 93.25 77 GLY A C 1
ATOM 617 O O . GLY A 1 77 ? -4.905 1.180 -29.230 1.00 93.25 77 GLY A O 1
ATOM 618 N N . ASP A 1 78 ? -4.483 1.196 -27.026 1.00 95.19 78 ASP A N 1
ATOM 619 C CA . ASP A 1 78 ? -4.798 2.618 -26.861 1.00 95.19 78 ASP A CA 1
ATOM 620 C C . ASP A 1 78 ? -3.825 3.498 -27.658 1.00 95.19 78 ASP A C 1
ATOM 622 O O . ASP A 1 78 ? -2.641 3.191 -27.784 1.00 95.19 78 ASP A O 1
ATOM 626 N N . LYS A 1 79 ? -4.293 4.664 -28.121 1.00 94.19 79 LYS A N 1
ATOM 627 C CA . LYS A 1 79 ? -3.497 5.617 -28.924 1.00 94.19 79 LYS A CA 1
ATOM 628 C C . LYS A 1 79 ? -2.151 5.999 -28.292 1.00 94.19 79 LYS A C 1
ATOM 630 O O . LYS A 1 79 ? -1.201 6.308 -29.001 1.00 94.19 79 LYS A O 1
ATOM 635 N N . LEU A 1 80 ? -2.099 6.041 -26.963 1.00 91.12 80 LEU A N 1
ATOM 636 C CA . LEU A 1 80 ? -0.921 6.433 -26.187 1.00 91.12 80 LEU A CA 1
ATOM 637 C C . LEU A 1 80 ? -0.163 5.229 -25.604 1.00 91.12 80 LEU A C 1
ATOM 639 O O . LEU A 1 80 ? 0.730 5.417 -24.783 1.00 91.12 80 LEU A O 1
ATOM 643 N N . TRP A 1 81 ? -0.530 4.005 -25.984 1.00 94.50 81 TRP A N 1
ATOM 644 C CA . TRP A 1 81 ? 0.200 2.804 -25.604 1.00 94.50 81 TRP A CA 1
ATOM 645 C C . TRP A 1 81 ? 1.530 2.738 -26.358 1.00 94.50 81 TRP A C 1
ATOM 647 O O . TRP A 1 81 ? 1.565 2.858 -27.583 1.00 94.50 81 TRP A O 1
ATOM 657 N N . SER A 1 82 ? 2.626 2.501 -25.642 1.00 93.38 82 SER A N 1
ATOM 658 C CA . SER A 1 82 ? 3.951 2.325 -26.240 1.00 93.38 82 SER A CA 1
ATOM 659 C C . SER A 1 82 ? 4.700 1.140 -25.620 1.00 93.38 82 SER A C 1
ATOM 661 O O . SER A 1 82 ? 4.230 0.517 -24.666 1.00 93.38 82 SER A O 1
ATOM 663 N N . GLY A 1 83 ? 5.891 0.826 -26.143 1.00 90.56 83 GLY A N 1
ATOM 664 C CA . GLY A 1 83 ? 6.747 -0.220 -25.574 1.00 90.56 83 GLY A CA 1
ATOM 665 C C . GLY A 1 83 ? 7.121 0.033 -24.107 1.00 90.56 83 GLY A C 1
ATOM 666 O O . GLY A 1 83 ? 7.333 -0.917 -23.359 1.00 90.56 83 GLY A O 1
ATOM 667 N N . THR A 1 84 ? 7.147 1.293 -23.658 1.00 93.38 84 THR A N 1
ATOM 668 C CA . THR A 1 84 ? 7.473 1.636 -22.264 1.00 93.38 84 THR A CA 1
ATOM 669 C C . THR A 1 84 ? 6.288 1.514 -21.317 1.00 93.38 84 THR A C 1
ATOM 671 O O . THR A 1 84 ? 6.509 1.394 -20.115 1.00 93.38 84 THR A O 1
ATOM 674 N N . THR A 1 85 ? 5.051 1.483 -21.826 1.00 94.94 85 THR A N 1
ATOM 675 C CA . THR A 1 85 ? 3.841 1.506 -20.993 1.00 94.94 85 THR A CA 1
ATOM 676 C C . THR A 1 85 ? 3.792 0.326 -20.027 1.00 94.94 85 THR A C 1
ATOM 678 O O . THR A 1 85 ? 3.568 0.512 -18.836 1.00 94.94 85 THR A O 1
ATOM 681 N N . LEU A 1 86 ? 4.066 -0.889 -20.504 1.00 95.19 86 LEU A N 1
ATOM 682 C CA . LEU A 1 86 ? 4.045 -2.087 -19.664 1.00 95.19 86 LEU A CA 1
ATOM 683 C C . LEU A 1 86 ? 5.115 -2.047 -18.544 1.00 95.19 86 LEU A C 1
ATOM 685 O O . LEU A 1 86 ? 4.746 -2.234 -17.381 1.00 95.19 86 LEU A O 1
ATOM 689 N N . PRO A 1 87 ? 6.405 -1.762 -18.834 1.00 95.50 87 PRO A N 1
ATOM 690 C CA . PRO A 1 87 ? 7.394 -1.470 -17.800 1.00 95.50 87 PRO A CA 1
ATOM 691 C C . PRO A 1 87 ? 6.937 -0.384 -16.820 1.00 95.50 87 PRO A C 1
ATOM 693 O O . PRO A 1 87 ? 6.994 -0.608 -15.616 1.00 95.50 87 PRO A O 1
ATOM 696 N N . SER A 1 88 ? 6.431 0.754 -17.299 1.00 94.38 88 SER A N 1
ATOM 697 C CA . SER A 1 88 ? 6.017 1.883 -16.455 1.00 94.38 88 SER A CA 1
ATOM 698 C C . SER A 1 88 ? 4.856 1.556 -15.517 1.00 94.38 88 SER A C 1
ATOM 700 O O . SER A 1 88 ? 4.918 1.873 -14.327 1.00 94.38 88 SER 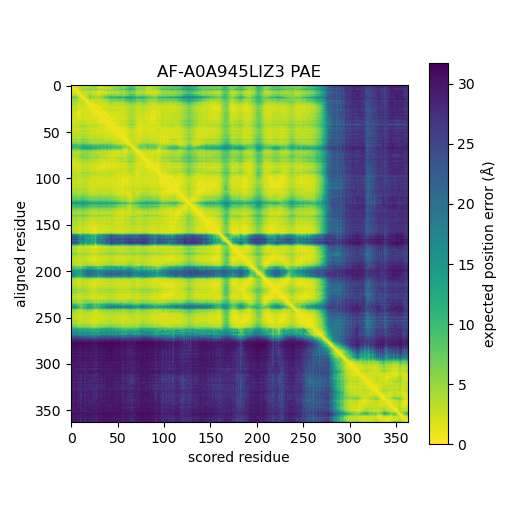A O 1
ATOM 702 N N . MET A 1 89 ? 3.847 0.836 -16.007 1.00 95.50 89 MET A N 1
ATOM 703 C CA . MET A 1 89 ? 2.723 0.372 -15.189 1.00 95.50 89 MET A CA 1
ATOM 704 C C . MET A 1 89 ? 3.154 -0.602 -14.089 1.00 95.50 89 MET A C 1
ATOM 706 O O . MET A 1 89 ? 2.525 -0.640 -13.034 1.00 95.50 89 MET A O 1
ATOM 710 N N . SER A 1 90 ? 4.231 -1.368 -14.293 1.00 94.75 90 SER A N 1
ATOM 711 C CA . SER A 1 90 ? 4.685 -2.375 -13.321 1.00 94.75 90 SER A CA 1
ATOM 712 C C . SER A 1 90 ? 5.129 -1.797 -11.972 1.00 94.75 90 SER A C 1
ATOM 714 O O . SER A 1 90 ? 5.042 -2.490 -10.960 1.00 94.75 90 SER A O 1
ATOM 716 N N . TYR A 1 91 ? 5.572 -0.536 -11.945 1.00 93.12 91 TYR A N 1
ATOM 717 C CA . TYR A 1 91 ? 5.983 0.177 -10.732 1.00 93.12 91 TYR A CA 1
ATOM 718 C C . TYR A 1 91 ? 5.104 1.409 -10.448 1.00 93.12 91 TYR A C 1
ATOM 720 O O . TYR A 1 91 ? 5.497 2.297 -9.693 1.00 93.12 91 TYR A O 1
ATOM 728 N N . GLY A 1 92 ? 3.894 1.448 -11.023 1.00 92.56 92 GLY A N 1
ATOM 729 C CA . GLY A 1 92 ? 2.848 2.410 -10.657 1.00 92.56 92 GLY A CA 1
ATOM 730 C C . GLY A 1 92 ? 2.855 3.737 -11.421 1.00 92.56 92 GLY A C 1
ATOM 731 O O . GLY A 1 92 ? 2.195 4.676 -10.985 1.00 92.56 92 GLY A O 1
ATOM 732 N N . TYR A 1 93 ? 3.571 3.837 -12.545 1.00 92.56 93 TYR A N 1
ATOM 733 C CA . TYR A 1 93 ? 3.493 4.982 -13.463 1.00 92.56 93 TYR A CA 1
ATOM 734 C C . TYR A 1 93 ? 2.569 4.669 -14.647 1.00 92.56 93 TYR A C 1
ATOM 736 O O . TYR A 1 93 ? 2.187 3.527 -14.870 1.00 92.56 93 TYR A O 1
ATOM 744 N N . GLU A 1 94 ? 2.182 5.691 -15.416 1.00 91.50 94 GLU A N 1
ATOM 745 C CA . GLU A 1 94 ? 1.190 5.576 -16.506 1.00 91.50 94 GLU A CA 1
ATOM 746 C C . GLU A 1 94 ? -0.204 5.085 -16.065 1.00 91.50 94 GLU A C 1
ATOM 748 O O . GLU A 1 94 ? -1.024 4.676 -16.891 1.00 91.50 94 GLU A O 1
ATOM 753 N N . MET A 1 95 ? -0.499 5.182 -14.768 1.00 93.31 95 MET A N 1
ATOM 754 C CA . MET A 1 95 ? -1.813 4.899 -14.209 1.00 93.31 95 MET A CA 1
ATOM 755 C C . MET A 1 95 ? -2.184 5.882 -13.104 1.00 93.31 95 MET A C 1
ATOM 757 O O . MET A 1 95 ? -1.339 6.283 -12.308 1.00 93.31 95 MET A O 1
ATOM 761 N N . HIS A 1 96 ? -3.464 6.240 -13.044 1.00 92.56 96 HIS A N 1
ATOM 762 C CA . HIS A 1 96 ? -4.078 6.967 -11.939 1.00 92.56 96 HIS A CA 1
ATOM 763 C C . HIS A 1 96 ? -5.110 6.051 -11.294 1.00 92.56 96 HIS A C 1
ATOM 765 O O . HIS A 1 96 ? -6.066 5.632 -11.945 1.00 92.56 96 HIS A O 1
ATOM 771 N N . ILE A 1 97 ? -4.905 5.725 -10.021 1.00 94.25 97 ILE A N 1
ATOM 772 C CA . ILE A 1 97 ? -5.786 4.846 -9.254 1.00 94.25 97 ILE A CA 1
ATOM 773 C C . ILE A 1 97 ? -6.115 5.540 -7.935 1.00 94.25 97 ILE A C 1
ATOM 775 O O . ILE A 1 97 ? -5.234 6.107 -7.289 1.00 94.25 97 ILE A O 1
ATOM 779 N N . SER A 1 98 ? -7.388 5.518 -7.540 1.00 93.31 98 SER A N 1
ATOM 780 C CA . SER A 1 98 ? -7.820 6.168 -6.305 1.00 93.31 98 SER A CA 1
ATOM 781 C C . SER A 1 98 ? -7.322 5.409 -5.062 1.00 93.31 98 SER A C 1
ATOM 783 O O . SER A 1 98 ? -7.226 4.176 -5.088 1.00 93.31 98 SER A O 1
ATOM 785 N N . PRO A 1 99 ? -7.052 6.102 -3.937 1.00 95.06 99 PRO A N 1
ATOM 786 C CA . PRO A 1 99 ? -6.638 5.441 -2.700 1.00 95.06 99 PRO A CA 1
ATOM 787 C C . PRO A 1 99 ? -7.635 4.384 -2.211 1.00 95.06 99 PRO A C 1
ATOM 789 O O . PRO A 1 99 ? -7.219 3.332 -1.734 1.00 95.06 99 PRO A O 1
ATOM 792 N N . ILE A 1 100 ? -8.943 4.616 -2.379 1.00 95.06 100 ILE A N 1
ATOM 793 C CA . ILE A 1 100 ? -9.977 3.649 -1.988 1.00 95.06 100 ILE A CA 1
ATOM 794 C C . ILE A 1 100 ? -9.926 2.373 -2.842 1.00 95.06 100 ILE A C 1
ATOM 796 O O . ILE A 1 100 ? -10.125 1.281 -2.312 1.00 95.06 100 ILE A O 1
ATOM 800 N N . GLN A 1 101 ? -9.576 2.471 -4.130 1.00 95.62 101 GLN A N 1
ATOM 801 C CA . GLN A 1 101 ? -9.371 1.303 -4.991 1.00 95.62 101 GLN A CA 1
ATOM 802 C C . GLN A 1 101 ? -8.184 0.461 -4.502 1.00 95.62 101 GLN A C 1
ATOM 804 O O . GLN A 1 101 ? -8.301 -0.755 -4.347 1.00 95.62 101 GLN A O 1
ATOM 809 N N . ILE A 1 102 ? -7.053 1.118 -4.208 1.00 97.25 102 ILE A N 1
ATOM 810 C CA . ILE A 1 102 ? -5.852 0.452 -3.689 1.00 97.25 102 ILE A CA 1
ATOM 811 C C . ILE A 1 102 ? -6.140 -0.172 -2.324 1.00 97.25 102 ILE A C 1
ATOM 813 O O . ILE A 1 102 ? -5.794 -1.329 -2.105 1.00 97.25 102 ILE A O 1
ATOM 817 N N . LEU A 1 103 ? -6.828 0.539 -1.427 1.00 98.06 103 LEU A N 1
ATOM 818 C CA . LEU A 1 103 ? -7.234 -0.007 -0.133 1.00 98.06 103 LEU A CA 1
ATOM 819 C C . LEU A 1 103 ? -8.099 -1.259 -0.296 1.00 98.06 103 LEU A C 1
ATOM 821 O O . LEU A 1 103 ? -7.865 -2.249 0.388 1.00 98.06 103 LEU A O 1
ATOM 825 N N . THR A 1 104 ? -9.053 -1.242 -1.228 1.00 97.88 104 THR A N 1
ATOM 826 C CA . THR A 1 104 ? -9.915 -2.399 -1.516 1.00 97.88 104 THR A CA 1
ATOM 827 C C . THR A 1 104 ? -9.095 -3.587 -2.026 1.00 97.88 104 THR A C 1
ATOM 829 O O . THR A 1 104 ? -9.332 -4.725 -1.626 1.00 97.88 104 THR A O 1
ATOM 832 N N . PHE A 1 105 ? -8.084 -3.338 -2.863 1.00 98.12 105 PHE A N 1
ATOM 833 C CA . PHE A 1 105 ? -7.163 -4.376 -3.327 1.00 98.12 105 PHE A CA 1
ATOM 834 C C . PHE A 1 105 ? -6.318 -4.963 -2.183 1.00 98.12 105 PHE A C 1
ATOM 836 O O . PHE A 1 105 ? -6.226 -6.183 -2.052 1.00 98.12 105 PHE A O 1
ATOM 843 N N . TYR A 1 106 ? -5.758 -4.127 -1.303 1.00 98.38 106 TYR A N 1
ATOM 844 C CA . TYR A 1 106 ? -5.010 -4.598 -0.128 1.00 98.38 106 TYR A CA 1
ATOM 845 C C . TYR A 1 106 ? -5.906 -5.322 0.881 1.00 98.38 106 TYR A C 1
ATOM 847 O O . TYR A 1 106 ? -5.484 -6.315 1.471 1.00 98.38 106 TYR A O 1
ATOM 855 N N . ASN A 1 107 ? -7.157 -4.883 1.035 1.00 98.25 107 ASN A N 1
ATOM 856 C CA . ASN A 1 107 ? -8.157 -5.584 1.830 1.00 98.25 107 ASN A CA 1
ATOM 857 C C . ASN A 1 107 ? -8.436 -6.984 1.268 1.00 98.25 107 ASN A C 1
ATOM 859 O O . ASN A 1 107 ? -8.509 -7.938 2.033 1.00 98.25 107 ASN A O 1
ATOM 863 N N . ALA A 1 108 ? -8.505 -7.142 -0.058 1.00 98.12 108 ALA A N 1
ATOM 864 C CA . ALA A 1 108 ? -8.650 -8.458 -0.674 1.00 98.12 108 ALA A CA 1
ATOM 865 C C . ALA A 1 108 ? -7.456 -9.376 -0.369 1.00 98.12 108 ALA A C 1
ATOM 867 O O . ALA A 1 108 ? -7.663 -10.561 -0.125 1.00 98.12 108 ALA A O 1
ATOM 868 N N . ILE A 1 109 ? -6.224 -8.849 -0.345 1.00 98.19 109 ILE A N 1
ATOM 869 C CA . ILE A 1 109 ? -5.037 -9.624 0.056 1.00 98.19 109 ILE A CA 1
ATOM 870 C C . ILE A 1 109 ? -5.164 -10.071 1.517 1.00 98.19 109 ILE A C 1
ATOM 872 O O . ILE A 1 109 ? -5.021 -11.258 1.802 1.00 98.19 109 ILE A O 1
ATOM 876 N N . ALA A 1 110 ? -5.500 -9.136 2.410 1.00 97.88 110 ALA A N 1
ATOM 877 C CA . ALA A 1 110 ? -5.738 -9.395 3.830 1.00 97.88 110 ALA A CA 1
ATOM 878 C C . ALA A 1 110 ? -6.864 -10.423 4.062 1.00 97.88 110 ALA A C 1
ATOM 880 O O . ALA A 1 110 ? -6.818 -11.218 4.994 1.00 97.88 110 ALA A O 1
ATOM 881 N N . ASN A 1 111 ? -7.866 -10.434 3.182 1.00 97.62 111 ASN A N 1
ATOM 882 C CA . ASN A 1 111 ? -9.036 -11.303 3.233 1.00 97.62 111 ASN A CA 1
ATOM 883 C C . ASN A 1 111 ? -8.874 -12.565 2.364 1.00 97.62 111 ASN A C 1
ATOM 885 O O . ASN A 1 111 ? -9.815 -13.008 1.700 1.00 97.62 111 ASN A O 1
ATOM 889 N N . ASN A 1 112 ? -7.667 -13.138 2.321 1.00 96.56 112 ASN A N 1
ATOM 890 C CA . ASN A 1 112 ? -7.362 -14.400 1.632 1.00 96.56 112 ASN A CA 1
ATOM 891 C C . ASN A 1 112 ? -7.775 -14.442 0.147 1.00 96.56 112 ASN A C 1
ATOM 893 O O . ASN A 1 112 ? -8.161 -15.477 -0.399 1.00 96.56 112 ASN A O 1
ATOM 897 N N . GLY A 1 113 ? -7.695 -13.297 -0.525 1.00 96.81 113 GLY A N 1
ATOM 898 C CA . GLY A 1 113 ? -8.058 -13.118 -1.925 1.00 96.81 113 GLY A CA 1
ATOM 899 C C . GLY A 1 113 ? -9.537 -12.803 -2.175 1.00 96.81 113 GLY A C 1
ATOM 900 O O . GLY A 1 113 ? -9.897 -12.559 -3.328 1.00 96.81 113 GLY A O 1
ATOM 901 N N . LYS A 1 114 ? -10.396 -12.781 -1.149 1.00 97.88 114 LYS A N 1
ATOM 902 C CA . LYS A 1 114 ? -11.810 -12.413 -1.286 1.00 97.88 114 LYS A CA 1
ATOM 903 C C . LYS A 1 114 ? -11.968 -10.895 -1.233 1.00 97.88 114 LYS A C 1
ATOM 905 O O . LYS A 1 114 ? -11.835 -10.268 -0.186 1.00 97.88 114 LYS A O 1
ATOM 910 N N . MET A 1 115 ? -12.294 -10.297 -2.369 1.00 97.81 115 MET A N 1
ATOM 911 C CA . MET A 1 115 ? -12.500 -8.860 -2.510 1.00 97.81 115 MET A CA 1
ATOM 912 C C . MET A 1 115 ? -13.954 -8.494 -2.228 1.00 97.81 115 MET A C 1
ATOM 914 O O . MET A 1 115 ? -14.878 -9.051 -2.826 1.00 97.81 115 MET A O 1
ATOM 918 N N . VAL A 1 116 ? -14.158 -7.532 -1.335 1.00 97.19 116 VAL A N 1
ATOM 919 C CA . VAL A 1 116 ? -15.476 -7.000 -0.973 1.00 97.19 116 VAL A CA 1
ATOM 920 C C . VAL A 1 116 ? -15.541 -5.512 -1.289 1.00 97.19 116 VAL A C 1
ATOM 922 O O . VAL A 1 116 ? -14.518 -4.834 -1.273 1.00 97.19 116 VAL A O 1
ATOM 925 N N . SER A 1 117 ? -16.733 -5.008 -1.600 1.00 95.81 117 SER A N 1
ATOM 926 C CA . SER A 1 117 ? -16.923 -3.580 -1.858 1.00 95.81 117 SER A CA 1
ATOM 927 C C . SER A 1 117 ? -16.822 -2.783 -0.552 1.00 95.81 117 SER A C 1
ATOM 929 O O . SER A 1 117 ? -17.366 -3.237 0.464 1.00 95.81 117 SER A O 1
ATOM 931 N N . PRO A 1 118 ? -16.169 -1.603 -0.543 1.00 95.75 118 PRO A N 1
ATOM 932 C CA . PRO A 1 118 ? -16.209 -0.696 0.595 1.00 95.75 118 PRO A CA 1
ATOM 933 C C . PRO A 1 118 ? -17.647 -0.354 0.977 1.00 95.75 118 PRO A C 1
ATOM 935 O O . PRO A 1 118 ? -18.450 0.080 0.149 1.00 95.75 118 PRO A O 1
ATOM 938 N N . ARG A 1 119 ? -17.958 -0.531 2.259 1.00 93.75 119 ARG A N 1
ATOM 939 C CA . ARG A 1 119 ? -19.283 -0.279 2.819 1.00 93.75 119 ARG A CA 1
ATOM 940 C C . ARG A 1 119 ? -19.199 0.830 3.860 1.00 93.75 119 ARG A C 1
ATOM 942 O O . ARG A 1 119 ? -18.494 0.683 4.853 1.00 93.75 119 ARG A O 1
ATOM 949 N N . PHE A 1 120 ? -19.946 1.906 3.637 1.00 93.75 120 PHE A N 1
ATOM 950 C CA . PHE A 1 120 ? -20.016 3.085 4.505 1.00 93.75 120 PHE A CA 1
ATOM 951 C C . PHE A 1 120 ? -21.223 3.043 5.445 1.00 93.75 120 PHE A C 1
ATOM 953 O O . PHE A 1 120 ? -21.150 3.532 6.568 1.00 93.75 120 PHE A O 1
ATOM 960 N N . VAL A 1 121 ? -22.325 2.434 5.003 1.00 92.94 121 VAL A N 1
ATOM 961 C CA . VAL A 1 121 ? -23.565 2.299 5.777 1.00 92.94 121 VAL A CA 1
ATOM 962 C C . VAL A 1 121 ? -23.912 0.822 5.899 1.00 92.94 121 VAL A C 1
ATOM 964 O O . VAL A 1 121 ? -23.847 0.096 4.910 1.00 92.94 121 VAL A O 1
ATOM 967 N N . THR A 1 122 ? -24.269 0.369 7.104 1.00 93.19 122 THR A N 1
ATOM 968 C CA . THR A 1 122 ? -24.704 -1.016 7.374 1.00 93.19 122 THR A CA 1
ATOM 969 C C . THR A 1 122 ? -26.221 -1.152 7.435 1.00 93.19 122 THR A C 1
ATOM 971 O O . THR A 1 122 ? -26.755 -2.173 7.007 1.00 93.19 122 THR A O 1
ATOM 974 N N . ALA A 1 123 ? -26.917 -0.135 7.943 1.00 94.25 123 ALA A N 1
ATOM 975 C CA . ALA A 1 123 ? -28.370 -0.060 7.971 1.00 94.25 123 ALA A CA 1
ATOM 976 C C . ALA A 1 123 ? -28.849 1.390 8.145 1.00 94.25 123 ALA A C 1
ATOM 978 O O . ALA A 1 123 ? -28.164 2.194 8.777 1.00 94.25 123 ALA A O 1
ATOM 979 N N . ILE A 1 124 ? -30.048 1.690 7.649 1.00 93.06 124 ILE A N 1
ATOM 980 C CA . ILE A 1 124 ? -30.820 2.892 7.990 1.00 93.06 124 ILE A CA 1
ATOM 981 C C . ILE A 1 124 ? -31.868 2.481 9.024 1.00 93.06 124 ILE A C 1
ATOM 983 O O . ILE A 1 124 ? -32.542 1.463 8.855 1.00 93.06 124 ILE A O 1
ATOM 987 N N . LYS A 1 125 ? -31.991 3.251 10.108 1.00 95.69 125 LYS A N 1
ATOM 988 C CA . LYS A 1 125 ? -32.924 2.973 11.207 1.00 95.69 125 LYS A CA 1
ATOM 989 C C . LYS A 1 125 ? -33.797 4.182 11.507 1.00 95.69 125 LYS A C 1
ATOM 991 O O . LYS A 1 125 ? -33.327 5.315 11.418 1.00 95.69 125 LYS A O 1
ATOM 996 N N . ASP A 1 126 ? -35.024 3.923 11.934 1.00 93.00 126 ASP A N 1
ATOM 997 C CA . ASP A 1 126 ? -35.900 4.906 12.566 1.00 93.00 126 ASP A CA 1
ATOM 998 C C . ASP A 1 126 ? -36.332 4.446 13.968 1.00 93.00 126 ASP A C 1
ATOM 1000 O O . ASP A 1 126 ? -35.727 3.556 14.570 1.00 93.00 126 ASP A O 1
ATOM 1004 N N . LYS A 1 127 ? -37.377 5.078 14.513 1.00 92.62 127 LYS A N 1
ATOM 1005 C CA . LYS A 1 127 ? -37.930 4.748 15.834 1.00 92.62 127 LYS A CA 1
ATOM 1006 C C . LYS A 1 127 ? -38.604 3.370 15.886 1.00 92.62 127 LYS A C 1
ATOM 1008 O O . LYS A 1 127 ? -38.835 2.870 16.981 1.00 92.62 127 LYS A O 1
ATOM 1013 N N . THR A 1 128 ? -38.952 2.790 14.739 1.00 91.75 128 THR A N 1
ATOM 1014 C CA . THR A 1 128 ? -39.667 1.513 14.617 1.00 91.75 128 THR A CA 1
ATOM 1015 C C . THR A 1 128 ? -38.734 0.339 14.333 1.00 91.75 128 THR A C 1
ATOM 1017 O O . THR A 1 128 ? -39.069 -0.796 14.665 1.00 91.75 128 THR A O 1
ATOM 1020 N N . GLY A 1 129 ? -37.542 0.592 13.783 1.00 92.19 129 GLY A N 1
ATOM 1021 C CA . GLY A 1 129 ? -36.536 -0.442 13.569 1.00 92.19 129 GLY A CA 1
ATOM 1022 C C . GLY A 1 129 ? -35.609 -0.154 12.394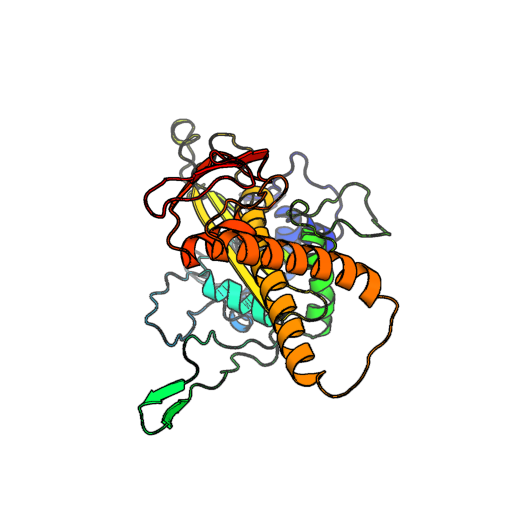 1.00 92.19 129 GLY A C 1
ATOM 1023 O O . GLY A 1 129 ? -35.296 0.994 12.086 1.00 92.19 129 GLY A O 1
ATOM 1024 N N . ILE A 1 130 ? -35.115 -1.222 11.762 1.00 94.88 130 ILE A N 1
ATOM 1025 C CA . ILE A 1 130 ? -34.305 -1.140 10.541 1.00 94.88 130 ILE A CA 1
ATOM 1026 C C . ILE A 1 130 ? -35.243 -0.916 9.354 1.00 94.88 130 ILE A C 1
ATOM 1028 O O . ILE A 1 130 ? -36.088 -1.761 9.078 1.00 94.88 130 ILE A O 1
ATOM 1032 N N . ILE A 1 131 ? -35.055 0.197 8.648 1.00 95.50 131 ILE A N 1
ATOM 1033 C CA . ILE A 1 131 ? -35.751 0.509 7.393 1.00 95.50 131 ILE A CA 1
ATOM 1034 C C . ILE A 1 131 ? -35.084 -0.236 6.236 1.00 95.50 131 ILE A C 1
ATOM 1036 O O . ILE A 1 131 ? -35.752 -0.823 5.392 1.00 95.50 131 ILE A O 1
ATOM 1040 N N . GLU A 1 132 ? -33.752 -0.219 6.208 1.00 94.06 132 GLU A N 1
ATOM 1041 C CA . GLU A 1 132 ? -32.966 -0.803 5.126 1.00 94.06 132 GLU A CA 1
ATOM 1042 C C . GLU A 1 132 ? -31.645 -1.344 5.668 1.00 94.06 132 GLU A C 1
ATOM 1044 O O . GLU A 1 132 ? -31.032 -0.738 6.549 1.00 94.06 132 GLU A O 1
ATOM 1049 N N . SER A 1 133 ? -31.197 -2.483 5.140 1.00 93.94 133 SER A N 1
ATOM 1050 C CA . SER A 1 133 ? -29.917 -3.105 5.481 1.00 93.94 133 SER A CA 1
ATOM 1051 C C . SER A 1 133 ? -29.016 -3.191 4.258 1.00 93.94 133 SER A C 1
ATOM 1053 O O . SER A 1 133 ? -29.459 -3.607 3.191 1.00 93.94 133 SER A O 1
ATOM 1055 N N . PHE A 1 134 ? -27.732 -2.913 4.447 1.00 93.81 134 PHE A N 1
ATOM 1056 C CA . PHE A 1 134 ? -26.719 -2.957 3.401 1.00 93.81 134 PHE A CA 1
ATOM 1057 C C . PHE A 1 134 ? -25.725 -4.083 3.722 1.00 93.81 134 PHE A C 1
ATOM 1059 O O . PHE A 1 134 ? -24.793 -3.892 4.517 1.00 93.81 134 PHE A O 1
ATOM 1066 N N . PRO A 1 135 ? -25.929 -5.298 3.183 1.00 94.25 135 PRO A N 1
ATOM 1067 C CA . PRO A 1 135 ? -25.031 -6.418 3.434 1.00 94.25 135 PRO A CA 1
ATOM 1068 C C . PRO A 1 135 ? -23.662 -6.198 2.776 1.00 94.25 135 PRO A C 1
ATOM 1070 O O . PRO A 1 135 ? -23.467 -5.305 1.955 1.00 94.25 135 PRO A O 1
ATOM 1073 N N . THR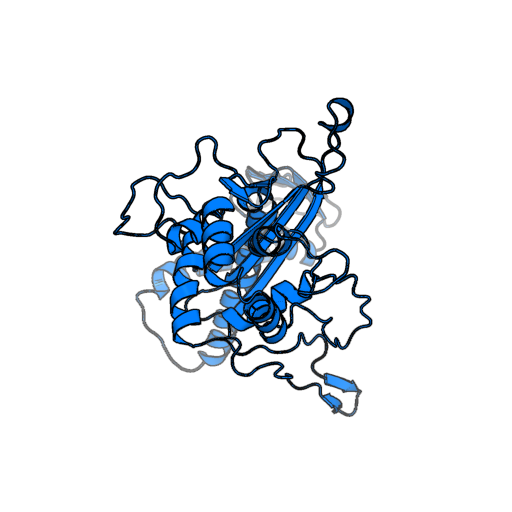 A 1 136 ? -22.685 -7.020 3.153 1.00 95.69 136 THR A N 1
ATOM 1074 C CA . THR A 1 136 ? -21.374 -7.021 2.495 1.00 95.69 136 THR A CA 1
ATOM 1075 C C . THR A 1 136 ? -21.512 -7.526 1.060 1.00 95.69 136 THR A C 1
ATOM 1077 O O . THR A 1 136 ? -21.910 -8.671 0.847 1.00 95.69 136 THR A O 1
ATOM 1080 N N . THR A 1 137 ? -21.117 -6.711 0.084 1.00 95.94 137 THR A N 1
ATOM 1081 C CA . THR A 1 137 ? -21.084 -7.106 -1.330 1.00 95.94 137 THR A CA 1
ATOM 1082 C C . THR A 1 137 ? -19.734 -7.721 -1.675 1.00 95.94 137 THR A C 1
ATOM 1084 O O . THR A 1 137 ? -18.694 -7.085 -1.502 1.00 95.94 137 THR A O 1
ATOM 1087 N N . VAL A 1 138 ? -19.734 -8.954 -2.182 1.00 97.44 138 VAL A N 1
ATOM 1088 C CA . VAL A 1 138 ? -18.521 -9.616 -2.682 1.00 97.44 138 VAL A CA 1
ATOM 1089 C C . VAL A 1 138 ? -18.305 -9.210 -4.136 1.00 97.44 138 VAL A C 1
ATOM 1091 O O . VAL A 1 138 ? -19.125 -9.532 -4.987 1.00 97.44 138 VAL A O 1
ATOM 1094 N N . LEU A 1 139 ? -17.198 -8.522 -4.413 1.00 96.44 139 LEU A N 1
ATOM 1095 C CA . LEU A 1 139 ? -16.790 -8.166 -5.774 1.00 96.44 139 LEU A CA 1
ATOM 1096 C C . LEU A 1 139 ? -16.142 -9.370 -6.462 1.00 96.44 139 LEU A C 1
ATOM 1098 O O . LEU A 1 139 ? -16.488 -9.727 -7.580 1.00 96.44 139 LEU A O 1
ATOM 1102 N N . SER A 1 140 ? -15.241 -10.054 -5.756 1.00 96.19 140 SER A N 1
ATOM 1103 C CA . SER A 1 140 ? -14.596 -11.270 -6.246 1.00 96.19 140 SER A CA 1
ATOM 1104 C C . SER A 1 140 ? -14.353 -12.241 -5.105 1.00 96.19 140 SER A C 1
ATOM 1106 O O . SER A 1 140 ? -13.841 -11.866 -4.054 1.00 96.19 140 SER A O 1
ATOM 1108 N N . ASN A 1 141 ? -14.675 -13.517 -5.312 1.00 96.12 141 ASN A N 1
ATOM 1109 C CA . ASN A 1 141 ? -14.365 -14.551 -4.324 1.00 96.12 141 ASN A CA 1
ATOM 1110 C C . ASN A 1 141 ? -12.862 -14.835 -4.227 1.00 96.12 141 ASN A C 1
ATOM 1112 O O . ASN A 1 141 ? -12.409 -15.323 -3.194 1.00 96.12 141 ASN A O 1
ATOM 1116 N N . LYS A 1 142 ? -12.105 -14.581 -5.301 1.00 95.06 142 LYS A N 1
ATOM 1117 C CA . LYS A 1 142 ? -10.691 -14.943 -5.380 1.00 95.06 142 LYS A CA 1
ATOM 1118 C C . LYS A 1 142 ? -9.978 -14.118 -6.452 1.00 95.06 142 LYS A C 1
ATOM 1120 O O . LYS A 1 142 ? -10.106 -14.399 -7.641 1.00 95.06 142 LYS A O 1
ATOM 1125 N N . ILE A 1 143 ? -9.212 -13.109 -6.040 1.00 96.19 143 ILE A N 1
ATOM 1126 C CA . ILE A 1 143 ? -8.425 -12.273 -6.963 1.00 96.19 143 ILE A CA 1
ATOM 1127 C C . ILE A 1 143 ? -7.221 -13.028 -7.548 1.00 96.19 143 ILE A C 1
ATOM 1129 O O . ILE A 1 143 ? -6.823 -12.775 -8.681 1.00 96.19 143 ILE A O 1
ATOM 1133 N N . CYS A 1 144 ? -6.662 -13.994 -6.816 1.00 95.81 144 CYS A N 1
ATOM 1134 C CA . CYS A 1 144 ? -5.566 -14.850 -7.266 1.00 95.81 144 CYS A CA 1
ATOM 1135 C C . CYS A 1 144 ? -5.549 -16.179 -6.494 1.00 95.81 144 CYS A C 1
ATOM 1137 O O . CYS A 1 144 ? -6.361 -16.410 -5.600 1.00 95.81 144 CYS A O 1
ATOM 1139 N N . SER A 1 145 ? -4.643 -17.094 -6.847 1.00 96.56 145 SER A N 1
ATOM 1140 C CA . SER A 1 145 ? -4.551 -18.376 -6.144 1.00 96.56 145 SER A CA 1
ATOM 1141 C C . SER A 1 145 ? -4.211 -18.181 -4.659 1.00 96.56 145 SER A C 1
ATOM 1143 O O . SER A 1 145 ? -3.505 -17.248 -4.290 1.00 96.56 145 SER A O 1
ATOM 1145 N N . GLU A 1 146 ? -4.664 -19.096 -3.806 1.00 95.50 146 GLU A N 1
ATOM 1146 C CA . GLU A 1 146 ? -4.352 -19.044 -2.371 1.00 95.50 146 GLU A CA 1
ATOM 1147 C C . GLU A 1 146 ? -2.848 -19.165 -2.121 1.00 95.50 146 GLU A C 1
ATOM 1149 O O . GLU A 1 146 ? -2.289 -18.408 -1.336 1.00 95.50 146 GLU A O 1
ATOM 1154 N N . ARG A 1 147 ? -2.170 -20.016 -2.902 1.00 97.19 147 ARG A N 1
ATOM 1155 C CA . ARG A 1 147 ? -0.709 -20.102 -2.920 1.00 97.19 147 ARG A CA 1
ATOM 1156 C C . ARG A 1 147 ? -0.062 -18.746 -3.197 1.00 97.19 147 ARG A C 1
ATOM 1158 O O . ARG A 1 147 ? 0.947 -18.425 -2.581 1.00 97.19 147 ARG A O 1
ATOM 1165 N N . THR A 1 148 ? -0.614 -17.951 -4.115 1.00 96.25 148 THR A N 1
ATOM 1166 C CA . THR A 1 148 ? -0.104 -16.605 -4.422 1.00 96.25 148 THR A CA 1
ATOM 1167 C C . THR A 1 148 ? -0.263 -15.671 -3.225 1.00 96.25 148 THR A C 1
ATOM 1169 O O . THR A 1 148 ? 0.699 -14.989 -2.887 1.00 96.25 148 THR A O 1
ATOM 1172 N N . ILE A 1 149 ? -1.426 -15.677 -2.561 1.00 96.19 149 ILE A N 1
ATOM 1173 C CA . ILE A 1 149 ? -1.659 -14.892 -1.338 1.00 96.19 149 ILE A CA 1
ATOM 1174 C C . ILE A 1 149 ? -0.673 -15.302 -0.236 1.00 96.19 149 ILE A C 1
ATOM 1176 O O . ILE A 1 149 ? 0.080 -14.470 0.259 1.00 96.19 149 ILE A O 1
ATOM 1180 N N . GLN A 1 150 ? -0.592 -16.594 0.078 1.00 94.25 150 GLN A N 1
ATOM 1181 C CA . GLN A 1 150 ? 0.318 -17.116 1.103 1.00 94.25 150 GLN A CA 1
ATOM 1182 C C . GLN A 1 150 ? 1.792 -16.825 0.785 1.00 94.25 150 GLN A C 1
ATOM 1184 O O . GLN A 1 150 ? 2.592 -16.635 1.693 1.00 94.25 150 GLN A O 1
ATOM 1189 N N . SER A 1 151 ? 2.156 -16.757 -0.500 1.00 94.81 151 SER A N 1
ATOM 1190 C CA . SER A 1 151 ? 3.525 -16.434 -0.910 1.00 94.81 151 SER A CA 1
ATOM 1191 C C . SER A 1 151 ? 3.843 -14.943 -0.797 1.00 94.81 151 SER A C 1
ATOM 1193 O O . SER A 1 151 ? 4.982 -14.607 -0.494 1.00 94.81 151 SER A O 1
ATOM 1195 N N . ILE A 1 152 ? 2.888 -14.041 -1.068 1.00 95.56 152 ILE A N 1
ATOM 1196 C CA . ILE A 1 152 ? 3.163 -12.593 -1.095 1.00 95.56 152 ILE A CA 1
ATOM 1197 C C . ILE A 1 152 ? 3.174 -11.966 0.301 1.00 95.56 152 ILE A C 1
ATOM 1199 O O . ILE A 1 152 ? 3.977 -11.067 0.545 1.00 95.56 152 ILE A O 1
ATOM 1203 N N . ILE A 1 153 ? 2.334 -12.457 1.220 1.00 95.81 153 ILE A N 1
ATOM 1204 C CA . ILE A 1 153 ? 2.189 -11.896 2.572 1.00 95.81 153 ILE A CA 1
ATOM 1205 C C . ILE A 1 153 ? 3.533 -11.816 3.319 1.00 95.81 153 ILE A C 1
ATOM 1207 O O . ILE A 1 153 ? 3.859 -10.723 3.784 1.00 95.81 153 ILE A O 1
ATOM 1211 N N . PRO A 1 154 ? 4.378 -12.868 3.360 1.00 93.06 154 PRO A N 1
ATOM 1212 C CA . PRO A 1 154 ? 5.679 -12.776 4.018 1.00 93.06 154 PRO A CA 1
ATOM 1213 C C . PRO A 1 154 ? 6.571 -11.678 3.431 1.00 93.06 154 PRO A C 1
ATOM 1215 O O . PRO A 1 154 ? 7.265 -10.985 4.169 1.00 93.06 154 PRO A O 1
ATOM 1218 N N . TYR A 1 155 ? 6.573 -11.489 2.105 1.00 93.62 155 TYR A N 1
ATOM 1219 C CA . TYR A 1 155 ? 7.355 -10.415 1.480 1.00 93.62 155 TYR A CA 1
ATOM 1220 C C . TYR A 1 155 ? 6.789 -9.026 1.798 1.00 93.62 155 TYR A C 1
ATOM 1222 O O . TYR A 1 155 ? 7.560 -8.079 1.906 1.00 93.62 155 TYR A O 1
ATOM 1230 N N . MET A 1 156 ? 5.471 -8.889 1.974 1.00 96.50 156 MET A N 1
ATOM 1231 C CA . MET A 1 156 ? 4.846 -7.646 2.445 1.00 96.50 156 MET A CA 1
ATOM 1232 C C . MET A 1 156 ? 5.179 -7.348 3.906 1.00 96.50 156 MET A C 1
ATOM 1234 O O . MET A 1 156 ? 5.372 -6.189 4.261 1.00 96.50 156 MET A O 1
ATOM 1238 N N . GLU A 1 157 ? 5.266 -8.374 4.747 1.00 94.75 157 GLU A N 1
ATOM 1239 C CA . GLU A 1 157 ? 5.721 -8.231 6.128 1.00 94.75 157 GLU A CA 1
ATOM 1240 C C . GLU A 1 157 ? 7.179 -7.768 6.178 1.00 94.75 157 GLU A C 1
ATOM 1242 O O . GLU A 1 157 ? 7.503 -6.821 6.886 1.00 94.75 157 GLU A O 1
ATOM 1247 N N . GLN A 1 158 ? 8.045 -8.325 5.330 1.00 92.38 158 GLN A N 1
ATOM 1248 C CA . GLN A 1 158 ? 9.465 -7.949 5.285 1.00 92.38 158 GLN A CA 1
ATOM 1249 C C . GLN A 1 158 ? 9.748 -6.539 4.770 1.00 92.38 158 GLN A C 1
ATOM 1251 O O . GLN A 1 158 ? 10.850 -6.017 4.933 1.00 92.38 158 GLN A O 1
ATOM 1256 N N . VAL A 1 159 ? 8.774 -5.895 4.125 1.00 95.06 159 VAL A N 1
ATOM 1257 C CA . VAL A 1 159 ? 8.883 -4.460 3.841 1.00 95.06 159 VAL A CA 1
ATOM 1258 C C . VAL A 1 159 ? 8.984 -3.670 5.154 1.00 95.06 159 VAL A C 1
ATOM 1260 O O . VAL A 1 159 ? 9.628 -2.620 5.181 1.00 95.06 159 VAL A O 1
ATOM 1263 N N . VAL A 1 160 ? 8.378 -4.183 6.229 1.00 94.38 160 VAL A N 1
ATOM 1264 C CA . VAL A 1 160 ? 8.330 -3.587 7.568 1.00 94.38 160 VAL A CA 1
ATOM 1265 C C . VAL A 1 160 ? 9.278 -4.280 8.548 1.00 94.38 160 VAL A C 1
ATOM 1267 O O . VAL A 1 160 ? 9.911 -3.603 9.349 1.00 94.38 160 VAL A O 1
ATOM 1270 N N . SER A 1 161 ? 9.408 -5.603 8.518 1.00 83.81 161 SER A N 1
ATOM 1271 C CA . SER A 1 161 ? 10.267 -6.350 9.435 1.00 83.81 161 SER A CA 1
ATOM 1272 C C . SER A 1 161 ? 11.551 -6.811 8.742 1.00 83.81 161 SER A C 1
ATOM 1274 O O . SER A 1 161 ? 11.551 -7.344 7.640 1.00 83.81 161 SER A O 1
ATOM 1276 N N . ASN A 1 162 ? 12.691 -6.644 9.410 1.00 68.12 162 ASN A N 1
ATOM 1277 C CA . ASN A 1 162 ? 13.953 -7.241 8.958 1.00 68.12 162 ASN A CA 1
ATOM 1278 C C . ASN A 1 162 ? 14.205 -8.612 9.619 1.00 68.12 162 ASN A C 1
ATOM 1280 O O . ASN A 1 162 ? 15.328 -9.116 9.592 1.00 68.12 162 ASN A O 1
ATOM 1284 N N . GLN A 1 163 ? 13.183 -9.210 10.241 1.00 59.53 163 GLN A N 1
ATOM 1285 C CA . GLN A 1 163 ? 13.297 -10.493 10.929 1.00 59.53 163 GLN A CA 1
ATOM 1286 C C . GLN A 1 163 ? 13.253 -11.641 9.917 1.00 59.53 163 GLN A C 1
ATOM 1288 O O . GLN A 1 163 ? 12.221 -12.252 9.656 1.00 59.53 163 GLN A O 1
ATOM 1293 N N . ARG A 1 164 ? 14.406 -11.920 9.310 1.00 62.34 164 ARG A N 1
ATOM 1294 C CA . ARG A 1 164 ? 14.665 -13.149 8.560 1.00 62.34 164 ARG A CA 1
ATOM 1295 C C . ARG A 1 164 ? 15.944 -13.778 9.078 1.00 62.34 164 ARG A C 1
ATOM 1297 O O . ARG A 1 164 ? 16.985 -13.131 9.077 1.00 62.34 164 ARG A O 1
ATOM 1304 N N . GLU A 1 165 ? 15.866 -15.050 9.449 1.00 53.62 165 GLU A N 1
ATOM 1305 C CA . GLU A 1 165 ? 17.033 -15.813 9.907 1.00 53.62 165 GLU A CA 1
ATOM 1306 C C . GLU A 1 165 ? 17.973 -16.213 8.755 1.00 53.62 165 GLU A C 1
ATOM 1308 O O . GLU A 1 165 ? 19.147 -16.458 8.997 1.00 53.62 165 GLU A O 1
ATOM 1313 N N . ASN A 1 166 ? 17.505 -16.228 7.496 1.00 51.81 166 ASN A N 1
ATOM 1314 C CA . ASN A 1 166 ? 18.266 -16.758 6.354 1.00 51.81 166 ASN A CA 1
ATOM 1315 C C . ASN A 1 166 ? 18.209 -15.837 5.123 1.00 51.81 166 ASN A C 1
ATOM 1317 O O . ASN A 1 166 ? 17.457 -16.078 4.175 1.00 51.81 166 ASN A O 1
ATOM 1321 N N . TRP A 1 167 ? 19.009 -14.772 5.124 1.00 55.06 167 TRP A N 1
ATOM 1322 C CA . TRP A 1 167 ? 19.263 -13.982 3.918 1.00 55.06 167 TRP A CA 1
ATOM 1323 C C . TRP A 1 167 ? 20.139 -14.768 2.933 1.00 55.06 167 TRP A C 1
ATOM 1325 O O . TRP A 1 167 ? 21.157 -15.329 3.320 1.00 55.06 167 TRP A O 1
ATOM 1335 N N . THR A 1 168 ? 19.803 -14.759 1.637 1.00 52.25 168 THR A N 1
ATOM 1336 C CA . THR A 1 168 ? 20.745 -15.190 0.581 1.00 52.25 168 THR A CA 1
ATOM 1337 C C . THR A 1 168 ? 21.731 -14.085 0.187 1.00 52.25 168 THR A C 1
ATOM 1339 O O . THR A 1 168 ? 22.648 -14.328 -0.594 1.00 52.25 168 THR A O 1
ATOM 1342 N N . THR A 1 169 ? 21.526 -12.863 0.688 1.00 53.03 169 THR A N 1
ATOM 1343 C CA . THR A 1 169 ? 22.322 -11.665 0.385 1.00 53.03 169 THR A CA 1
ATOM 1344 C C . THR A 1 169 ? 22.288 -10.694 1.566 1.00 53.03 169 THR A C 1
ATOM 1346 O O . THR A 1 169 ? 21.213 -10.247 1.961 1.00 53.03 169 THR A O 1
ATOM 1349 N N . ASP A 1 170 ? 23.459 -10.317 2.075 1.00 51.09 170 ASP A N 1
ATOM 1350 C CA . ASP A 1 170 ? 23.681 -9.632 3.363 1.00 51.09 170 ASP A CA 1
ATOM 1351 C C . ASP A 1 170 ? 23.133 -8.186 3.503 1.00 51.09 170 ASP A C 1
ATOM 1353 O O . ASP A 1 170 ? 23.422 -7.515 4.491 1.00 51.09 170 ASP A O 1
ATOM 1357 N N . VAL A 1 171 ? 22.388 -7.631 2.531 1.00 56.06 171 VAL A N 1
ATOM 1358 C CA . VAL A 1 171 ? 22.210 -6.157 2.410 1.00 56.06 171 VAL A CA 1
ATOM 1359 C C . VAL A 1 171 ? 20.790 -5.695 2.056 1.00 56.06 171 VAL A C 1
ATOM 1361 O O . VAL A 1 171 ? 20.599 -4.605 1.510 1.00 56.06 171 VAL A O 1
ATOM 1364 N N . ILE A 1 172 ? 19.754 -6.478 2.334 1.00 67.94 172 ILE A N 1
ATOM 1365 C CA . ILE A 1 172 ? 18.389 -6.071 1.980 1.00 67.94 172 ILE A CA 1
ATOM 1366 C C . ILE A 1 172 ? 17.663 -5.615 3.242 1.00 67.94 172 ILE A C 1
ATOM 1368 O O . ILE A 1 172 ? 17.477 -6.353 4.199 1.00 67.94 172 ILE A O 1
ATOM 1372 N N . ASN A 1 173 ? 17.289 -4.340 3.246 1.00 79.75 173 ASN A N 1
ATOM 1373 C CA . ASN A 1 173 ? 16.446 -3.746 4.269 1.00 79.75 173 ASN A CA 1
ATOM 1374 C C . ASN A 1 173 ? 15.091 -3.431 3.639 1.00 79.75 173 ASN A C 1
ATOM 1376 O O . ASN A 1 173 ? 15.054 -2.832 2.560 1.00 79.75 173 ASN A O 1
ATOM 1380 N N . GLY A 1 174 ? 14.005 -3.788 4.325 1.00 88.31 174 GLY A N 1
ATOM 1381 C CA . GLY A 1 174 ? 12.663 -3.367 3.936 1.00 88.31 174 GLY A CA 1
ATOM 1382 C C . GLY A 1 174 ? 12.545 -1.844 3.868 1.00 88.31 174 GLY A C 1
ATOM 1383 O O . GLY A 1 174 ? 13.168 -1.114 4.649 1.00 88.31 174 GLY A O 1
ATOM 1384 N N . THR A 1 175 ? 11.750 -1.342 2.922 1.00 92.50 175 THR A N 1
ATOM 1385 C CA . THR A 1 175 ? 11.613 0.104 2.688 1.00 92.50 175 THR A CA 1
ATOM 1386 C C . THR A 1 175 ? 10.843 0.849 3.782 1.00 92.50 175 THR A C 1
ATOM 1388 O O . THR A 1 175 ? 10.845 2.077 3.766 1.00 92.50 175 THR A O 1
ATOM 1391 N N . ALA A 1 176 ? 10.206 0.150 4.726 1.00 94.62 176 ALA A N 1
ATOM 1392 C CA . ALA A 1 176 ? 9.443 0.720 5.839 1.00 94.62 176 ALA A CA 1
ATOM 1393 C C . ALA A 1 176 ? 9.856 0.136 7.204 1.00 94.62 176 ALA A C 1
ATOM 1395 O O . ALA A 1 176 ? 9.048 0.048 8.126 1.00 94.62 176 ALA A O 1
ATOM 1396 N N . LYS A 1 177 ? 11.123 -0.262 7.368 1.00 92.00 177 LYS A N 1
ATOM 1397 C CA . LYS A 1 177 ? 11.608 -0.874 8.619 1.00 92.00 177 LYS A CA 1
ATOM 1398 C C . LYS A 1 177 ? 11.436 -0.020 9.880 1.00 92.00 177 LYS A C 1
ATOM 1400 O O . LYS A 1 177 ? 11.408 -0.530 10.993 1.00 92.00 177 LYS A O 1
ATOM 1405 N N . ASN A 1 178 ? 11.327 1.292 9.707 1.00 91.62 178 ASN A N 1
ATOM 1406 C CA . ASN A 1 178 ? 11.121 2.263 10.777 1.00 91.62 178 ASN A CA 1
ATOM 1407 C C . ASN A 1 178 ? 9.763 2.123 11.479 1.00 91.62 178 ASN A C 1
ATOM 1409 O O . ASN A 1 178 ? 9.595 2.695 12.550 1.00 91.62 178 ASN A O 1
ATOM 1413 N N . ILE A 1 179 ? 8.811 1.389 10.896 1.00 94.19 179 ILE A N 1
ATOM 1414 C CA . ILE A 1 179 ? 7.493 1.165 11.500 1.00 94.19 179 ILE A CA 1
ATOM 1415 C C . ILE A 1 179 ? 7.328 -0.221 12.118 1.00 94.19 179 ILE A C 1
ATOM 1417 O O . ILE A 1 179 ? 6.225 -0.570 12.536 1.00 94.19 179 ILE A O 1
ATOM 1421 N N . TYR A 1 180 ? 8.408 -0.992 12.227 1.00 93.19 180 TYR A N 1
ATOM 1422 C CA . TYR A 1 180 ? 8.414 -2.270 12.930 1.00 93.19 180 TYR A CA 1
ATOM 1423 C C . TYR A 1 180 ? 8.015 -2.130 14.411 1.00 93.19 180 TYR A C 1
ATOM 1425 O O . TYR A 1 180 ? 8.379 -1.161 15.085 1.00 93.19 180 TYR A O 1
ATOM 1433 N N . THR A 1 181 ? 7.275 -3.113 14.927 1.00 87.56 181 THR A N 1
ATOM 1434 C CA . THR A 1 181 ? 6.937 -3.266 16.348 1.00 87.56 181 THR A CA 1
ATOM 1435 C C . THR A 1 181 ? 6.858 -4.725 16.734 1.00 87.56 181 THR A C 1
ATOM 1437 O O . THR A 1 181 ? 6.512 -5.565 15.913 1.00 87.56 181 THR A O 1
ATOM 1440 N N . GLU A 1 182 ? 7.140 -5.005 18.001 1.00 86.69 182 GLU A N 1
ATOM 1441 C CA . GLU A 1 182 ? 7.005 -6.338 18.590 1.00 86.69 182 GLU A CA 1
ATOM 1442 C C . GLU A 1 182 ? 5.563 -6.649 19.025 1.00 86.69 182 GLU A C 1
ATOM 1444 O O . GLU A 1 182 ? 5.256 -7.796 19.328 1.00 86.69 182 GLU A O 1
ATOM 1449 N N . GLN A 1 183 ? 4.668 -5.650 19.046 1.00 87.44 183 GLN A N 1
ATOM 1450 C CA . GLN A 1 183 ? 3.325 -5.821 19.625 1.00 87.44 183 GLN A CA 1
ATOM 1451 C C . GLN A 1 183 ? 2.317 -6.473 18.681 1.00 87.44 183 GLN A C 1
ATOM 1453 O O . GLN A 1 183 ? 1.361 -7.094 19.137 1.00 87.44 183 GLN A O 1
ATOM 1458 N N . TYR A 1 184 ? 2.511 -6.307 17.376 1.00 91.56 184 TYR A N 1
ATOM 1459 C CA . TYR A 1 184 ? 1.726 -6.944 16.325 1.00 91.56 184 TYR A CA 1
ATOM 1460 C C . TYR A 1 184 ? 2.491 -6.858 15.005 1.00 91.56 184 TYR A C 1
ATOM 1462 O O . TYR A 1 184 ? 3.307 -5.960 14.791 1.00 91.56 184 TYR A O 1
ATOM 1470 N N . SER A 1 185 ? 2.207 -7.780 14.096 1.00 93.25 185 SER A N 1
ATOM 1471 C CA . SER A 1 185 ? 2.819 -7.815 12.773 1.00 93.25 185 SER A CA 1
ATOM 1472 C C . SER A 1 185 ? 2.104 -6.869 11.802 1.00 93.25 185 SER A C 1
ATOM 1474 O O . SER A 1 185 ? 0.887 -6.670 11.852 1.00 93.25 185 SER A O 1
ATOM 1476 N N . ILE A 1 186 ? 2.865 -6.274 10.884 1.00 96.81 186 ILE A N 1
ATOM 1477 C CA . ILE A 1 186 ? 2.352 -5.379 9.840 1.00 96.81 186 ILE A CA 1
ATOM 1478 C C . ILE A 1 186 ? 2.837 -5.895 8.490 1.00 96.81 186 ILE A C 1
ATOM 1480 O O . ILE A 1 186 ? 4.039 -6.033 8.280 1.00 96.81 186 ILE A O 1
ATOM 1484 N N . ALA A 1 187 ? 1.913 -6.096 7.551 1.00 97.19 187 ALA A N 1
ATOM 1485 C CA . ALA A 1 187 ? 2.234 -6.360 6.153 1.00 97.19 187 ALA A CA 1
ATOM 1486 C C . ALA A 1 187 ? 1.815 -5.171 5.296 1.00 97.19 187 ALA A C 1
ATOM 1488 O O . ALA A 1 187 ? 0.688 -4.683 5.387 1.00 97.19 187 ALA A O 1
ATOM 1489 N N . GLY A 1 188 ? 2.699 -4.706 4.418 1.00 97.75 188 GLY A N 1
ATOM 1490 C CA . GLY A 1 188 ? 2.361 -3.597 3.541 1.00 97.75 188 GLY A CA 1
ATOM 1491 C C . GLY A 1 188 ? 3.397 -3.311 2.474 1.00 97.75 188 GLY A C 1
ATOM 1492 O O . GLY A 1 188 ? 4.302 -4.100 2.208 1.00 97.75 188 GLY A O 1
ATOM 1493 N N . LYS A 1 189 ? 3.235 -2.161 1.826 1.00 97.88 189 L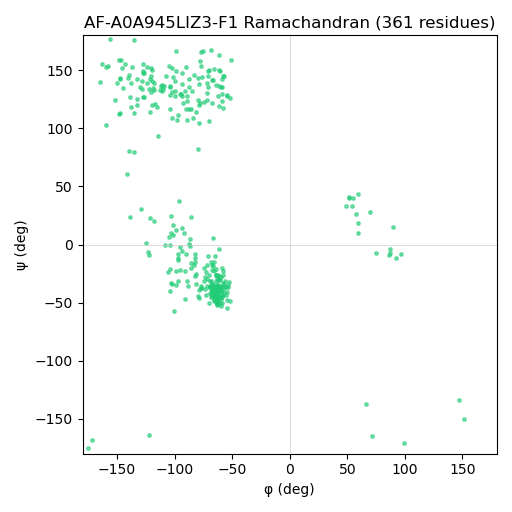YS A N 1
ATOM 1494 C CA . LYS A 1 189 ? 4.149 -1.691 0.795 1.00 97.88 189 LYS A CA 1
ATOM 1495 C C . LYS A 1 189 ? 4.207 -0.172 0.745 1.00 97.88 189 LYS A C 1
ATOM 1497 O O . LYS A 1 189 ? 3.186 0.512 0.783 1.00 97.88 189 LYS A O 1
ATOM 1502 N N . THR A 1 190 ? 5.421 0.347 0.576 1.00 97.31 190 THR A N 1
ATOM 1503 C CA . THR A 1 190 ? 5.669 1.763 0.278 1.00 97.31 190 THR A CA 1
ATOM 1504 C C . THR A 1 190 ? 5.445 2.072 -1.202 1.00 97.31 190 THR A C 1
ATOM 1506 O O . THR A 1 190 ? 5.875 1.297 -2.064 1.00 97.31 190 THR A O 1
ATOM 1509 N N . GLY A 1 191 ? 4.895 3.251 -1.488 1.00 95.62 191 GLY A N 1
ATOM 1510 C CA . GLY A 1 191 ? 4.866 3.881 -2.807 1.00 95.62 191 GLY A CA 1
ATOM 1511 C C . GLY A 1 191 ? 5.556 5.248 -2.792 1.00 95.62 191 GLY A C 1
ATOM 1512 O O . GLY A 1 191 ? 5.522 5.971 -1.793 1.00 95.62 191 GLY A O 1
ATOM 1513 N N . THR A 1 192 ? 6.226 5.607 -3.887 1.00 92.88 192 THR A N 1
ATOM 1514 C CA . THR A 1 192 ? 6.895 6.910 -4.041 1.00 92.88 192 THR A CA 1
ATOM 1515 C C . THR A 1 192 ? 6.839 7.347 -5.495 1.00 92.88 192 THR A C 1
ATOM 1517 O O . THR A 1 192 ? 7.441 6.723 -6.368 1.00 92.88 192 THR A O 1
ATOM 1520 N N . ILE A 1 193 ? 6.100 8.421 -5.750 1.00 91.50 193 ILE A N 1
ATOM 1521 C CA . ILE A 1 193 ? 5.876 8.966 -7.086 1.00 91.50 193 ILE A CA 1
ATOM 1522 C C . ILE A 1 193 ? 6.563 10.323 -7.178 1.00 91.50 193 ILE A C 1
ATOM 1524 O O . ILE A 1 193 ? 6.406 11.170 -6.299 1.00 91.50 193 ILE A O 1
ATOM 1528 N N . LYS A 1 194 ? 7.308 10.522 -8.266 1.00 89.06 194 LYS A N 1
ATOM 1529 C CA . LYS A 1 194 ? 7.798 11.830 -8.700 1.00 89.06 194 LYS A CA 1
ATOM 1530 C C . LYS A 1 194 ? 6.733 12.437 -9.601 1.00 89.06 194 LYS A C 1
ATOM 1532 O O . LYS A 1 194 ? 6.549 11.974 -10.729 1.00 89.06 194 LYS A O 1
ATOM 1537 N N . ASN A 1 195 ? 6.019 13.436 -9.100 1.00 85.31 195 ASN A N 1
ATOM 1538 C CA . ASN A 1 195 ? 4.965 14.079 -9.870 1.00 85.31 195 ASN A CA 1
ATOM 1539 C C . ASN A 1 195 ? 5.584 14.919 -10.993 1.00 85.31 195 ASN A C 1
ATOM 1541 O O . ASN A 1 195 ? 6.661 15.494 -10.835 1.00 85.31 195 ASN A O 1
ATOM 1545 N N . GLU A 1 196 ? 4.899 14.968 -12.137 1.00 80.00 196 GLU A N 1
ATOM 1546 C CA . GLU A 1 196 ? 5.261 15.810 -13.285 1.00 80.00 196 GLU A CA 1
ATOM 1547 C C . GLU A 1 196 ? 6.737 15.723 -13.712 1.00 80.00 196 GLU A C 1
ATOM 1549 O O . GLU A 1 196 ? 7.318 16.697 -14.194 1.00 80.00 196 GLU A O 1
ATOM 1554 N N . PHE A 1 197 ? 7.367 14.552 -13.562 1.00 73.81 197 PHE A N 1
ATOM 1555 C CA . PHE A 1 197 ? 8.807 14.388 -13.798 1.00 73.81 197 PHE A CA 1
ATOM 1556 C C . PHE A 1 197 ? 9.242 14.756 -15.232 1.00 73.81 197 PHE A C 1
ATOM 1558 O O . PHE A 1 197 ? 10.413 15.053 -15.458 1.00 73.81 197 PHE A O 1
ATOM 1565 N N . TRP A 1 198 ? 8.309 14.779 -16.191 1.00 66.31 198 TRP A N 1
ATOM 1566 C CA . TRP A 1 198 ? 8.528 15.222 -17.572 1.00 66.31 198 TRP A CA 1
ATOM 1567 C C . TRP A 1 198 ? 8.714 16.742 -17.722 1.00 66.31 198 TRP A C 1
ATOM 1569 O O . TRP A 1 198 ? 9.247 17.182 -18.735 1.00 66.31 198 TRP A O 1
ATOM 1579 N N . LYS A 1 199 ? 8.328 17.559 -16.730 1.00 66.50 199 LYS A N 1
ATOM 1580 C CA . LYS A 1 199 ? 8.547 19.022 -16.711 1.00 66.50 199 LYS A CA 1
ATOM 1581 C C . LYS A 1 199 ? 9.924 19.410 -16.151 1.00 66.50 199 LYS A C 1
ATOM 1583 O O . LYS A 1 199 ? 10.116 20.510 -15.621 1.00 66.50 199 LYS A O 1
ATOM 1588 N N . TRP A 1 200 ? 10.885 18.491 -16.212 1.00 61.69 200 TRP A N 1
ATOM 1589 C CA . TRP A 1 200 ? 12.217 18.699 -15.665 1.00 61.69 200 TRP A CA 1
ATOM 1590 C C . TRP A 1 200 ? 12.944 19.855 -16.366 1.00 61.69 200 TRP A C 1
ATOM 1592 O O . TRP A 1 200 ? 13.084 19.880 -17.585 1.00 61.69 200 TRP A O 1
ATOM 1602 N N . SER A 1 201 ? 13.448 20.792 -15.566 1.00 62.19 201 SER A N 1
ATOM 1603 C CA . SER A 1 201 ? 14.443 21.788 -15.957 1.00 62.19 201 SER A CA 1
ATOM 1604 C C . SER A 1 201 ? 15.323 22.115 -14.747 1.00 62.19 201 SER A C 1
ATOM 1606 O O . SER A 1 201 ? 14.894 21.933 -13.603 1.00 62.19 201 SER A O 1
ATOM 1608 N N . GLU A 1 202 ? 16.529 22.647 -14.959 1.00 61.75 202 GLU A N 1
ATOM 1609 C CA . GLU A 1 202 ? 17.370 23.143 -13.854 1.00 61.75 202 GLU A CA 1
ATOM 1610 C C . GLU A 1 202 ? 16.646 24.201 -13.004 1.00 61.75 202 GLU A C 1
ATOM 1612 O O . GLU A 1 202 ? 16.814 24.241 -11.786 1.00 61.75 202 GLU A O 1
ATOM 1617 N N . LYS A 1 203 ? 15.757 24.989 -13.625 1.00 60.97 203 LYS A N 1
ATOM 1618 C CA . LYS A 1 203 ? 14.954 26.031 -12.968 1.00 60.97 203 LYS A CA 1
ATOM 1619 C C . LYS A 1 203 ? 13.831 25.477 -12.083 1.00 60.97 203 LYS A C 1
ATOM 1621 O O . LYS A 1 203 ? 13.395 26.165 -11.169 1.00 60.97 203 LYS A O 1
ATOM 1626 N N . THR A 1 204 ? 13.361 24.252 -12.331 1.00 63.53 204 THR A N 1
ATOM 1627 C CA . THR A 1 204 ? 12.241 23.621 -11.600 1.00 63.53 204 THR A CA 1
ATOM 1628 C C . THR A 1 204 ? 12.695 22.546 -10.612 1.00 63.53 204 THR A C 1
ATOM 1630 O O . THR A 1 204 ? 11.857 21.896 -9.990 1.00 63.53 204 THR A O 1
ATOM 1633 N N . LYS A 1 205 ? 14.012 22.369 -10.410 1.00 64.19 205 LYS A N 1
ATOM 1634 C CA . LYS A 1 205 ? 14.582 21.353 -9.503 1.00 64.19 205 LYS A CA 1
ATOM 1635 C C . LYS A 1 205 ? 14.007 21.426 -8.080 1.00 64.19 205 LYS A C 1
ATOM 1637 O O . LYS A 1 205 ? 13.795 20.376 -7.484 1.00 64.19 205 LYS A O 1
ATOM 1642 N N . TYR A 1 206 ? 13.727 22.632 -7.582 1.00 62.91 206 TYR A N 1
ATOM 1643 C CA . TYR A 1 206 ? 13.205 22.880 -6.231 1.00 62.91 206 TYR A CA 1
ATOM 1644 C C . TYR A 1 206 ? 11.669 22.890 -6.134 1.00 62.91 206 TYR A C 1
ATOM 1646 O O . TYR A 1 206 ? 11.136 22.878 -5.034 1.00 62.91 206 TYR A O 1
ATOM 1654 N N . ASN A 1 207 ? 10.960 22.848 -7.268 1.00 69.12 207 ASN A N 1
ATOM 1655 C CA . ASN A 1 207 ? 9.491 22.809 -7.321 1.00 69.12 207 ASN A CA 1
ATOM 1656 C C . ASN A 1 207 ? 8.965 21.392 -7.592 1.00 69.12 207 ASN A C 1
ATOM 1658 O O . ASN A 1 207 ? 7.829 21.219 -8.033 1.00 69.12 207 ASN A O 1
ATOM 1662 N N . ARG A 1 208 ? 9.801 20.366 -7.399 1.00 78.56 208 ARG A N 1
ATOM 1663 C CA . ARG A 1 208 ? 9.373 18.981 -7.590 1.00 78.56 208 ARG A CA 1
ATOM 1664 C C . ARG A 1 208 ? 8.445 18.586 -6.461 1.00 78.56 208 ARG A C 1
ATOM 1666 O O . ARG A 1 208 ? 8.828 18.653 -5.294 1.00 78.56 208 ARG A O 1
ATOM 1673 N N . THR A 1 209 ? 7.261 18.127 -6.835 1.00 88.56 209 THR A N 1
ATOM 1674 C CA . THR A 1 209 ? 6.331 17.537 -5.887 1.00 88.56 209 THR A CA 1
ATOM 1675 C C . THR A 1 209 ? 6.420 16.021 -5.933 1.00 88.56 209 THR A C 1
ATOM 1677 O O . THR A 1 209 ? 6.741 15.400 -6.954 1.00 88.56 209 THR A O 1
ATOM 1680 N N . TYR A 1 210 ? 6.155 15.421 -4.787 1.00 91.31 210 TYR A N 1
ATOM 1681 C CA . TYR A 1 210 ? 6.170 13.989 -4.592 1.00 91.31 210 TYR A CA 1
ATOM 1682 C C . TYR A 1 210 ? 4.824 13.544 -4.040 1.00 91.31 210 TYR A C 1
ATOM 1684 O O . TYR A 1 210 ? 4.121 14.294 -3.361 1.00 91.31 210 TYR A O 1
ATOM 1692 N N . THR A 1 211 ? 4.478 12.295 -4.326 1.00 94.06 211 THR A N 1
ATOM 1693 C CA . THR A 1 211 ? 3.391 11.605 -3.638 1.00 94.06 211 THR A CA 1
ATOM 1694 C C . THR A 1 211 ? 3.968 10.380 -2.948 1.00 94.06 211 THR A C 1
ATOM 1696 O O . THR A 1 211 ? 4.535 9.494 -3.593 1.00 94.06 211 THR A O 1
ATOM 1699 N N . ALA A 1 212 ? 3.829 10.338 -1.629 1.00 95.62 212 ALA A N 1
ATOM 1700 C CA . ALA A 1 212 ? 4.315 9.265 -0.779 1.00 95.62 212 ALA A CA 1
ATOM 1701 C C . ALA A 1 212 ? 3.119 8.485 -0.250 1.00 95.62 212 ALA A C 1
ATOM 1703 O O . ALA A 1 212 ? 2.118 9.070 0.161 1.00 95.62 212 ALA A O 1
ATOM 1704 N N . SER A 1 213 ? 3.209 7.160 -0.264 1.00 97.94 213 SER A N 1
ATOM 1705 C CA . SER A 1 213 ? 2.129 6.318 0.238 1.00 97.94 213 SER A CA 1
ATOM 1706 C C . SER A 1 213 ? 2.634 5.082 0.959 1.00 97.94 213 SER A C 1
ATOM 1708 O O . SER A 1 213 ? 3.746 4.601 0.721 1.00 97.94 213 SER A O 1
ATOM 1710 N N . PHE A 1 214 ? 1.788 4.570 1.842 1.00 98.56 214 PHE A N 1
ATOM 1711 C CA . PHE A 1 214 ? 1.931 3.256 2.441 1.00 98.56 214 PHE A CA 1
ATOM 1712 C C . PHE A 1 214 ? 0.552 2.600 2.497 1.00 98.56 214 PHE A C 1
ATOM 1714 O O . PHE A 1 214 ? -0.397 3.201 2.999 1.00 98.56 214 PHE A O 1
ATOM 1721 N N . ALA A 1 215 ? 0.438 1.388 1.961 1.00 98.69 215 ALA A N 1
ATOM 1722 C CA . ALA A 1 215 ? -0.778 0.583 2.016 1.00 98.69 215 ALA A CA 1
ATOM 1723 C C . ALA A 1 215 ? -0.456 -0.768 2.652 1.00 98.69 215 ALA A C 1
ATOM 1725 O O . ALA A 1 215 ? 0.586 -1.357 2.360 1.00 98.69 215 ALA A O 1
ATOM 1726 N N . GLY A 1 216 ? -1.335 -1.260 3.517 1.00 98.44 216 GLY A N 1
ATOM 1727 C CA . GLY A 1 216 ? -1.076 -2.478 4.270 1.00 98.44 216 GLY A CA 1
ATOM 1728 C C . GLY A 1 216 ? -2.251 -2.930 5.118 1.00 98.44 216 GLY A C 1
ATOM 1729 O O . GLY A 1 216 ? -3.339 -2.352 5.070 1.00 98.44 216 GLY A O 1
ATOM 1730 N N . PHE A 1 217 ? -2.017 -3.975 5.899 1.00 98.50 217 PHE A N 1
ATOM 1731 C CA . PHE A 1 217 ? -2.967 -4.541 6.843 1.00 98.50 217 PHE A CA 1
ATOM 1732 C C . PHE A 1 217 ? -2.251 -5.097 8.075 1.00 98.50 217 PHE A C 1
ATOM 1734 O O . PHE A 1 217 ? -1.047 -5.365 8.047 1.00 98.50 217 PHE A O 1
ATOM 1741 N N . PHE A 1 218 ? -3.003 -5.220 9.165 1.00 97.38 218 PHE A N 1
ATOM 1742 C CA . PHE A 1 218 ? -2.511 -5.682 10.458 1.00 97.38 218 PHE A CA 1
ATOM 1743 C C . PHE A 1 218 ? -3.661 -6.240 11.327 1.00 97.38 218 PHE A C 1
ATOM 1745 O O . PHE A 1 218 ? -4.819 -5.823 11.170 1.00 97.38 218 PHE A O 1
ATOM 1752 N N . PRO A 1 219 ? -3.367 -7.157 12.267 1.00 95.94 219 PRO A N 1
ATOM 1753 C CA . PRO A 1 219 ? -2.157 -7.996 12.329 1.00 95.94 219 PRO A CA 1
ATOM 1754 C C . PRO A 1 219 ? -2.013 -8.914 11.100 1.00 95.94 219 PRO A C 1
ATOM 1756 O O . PRO A 1 219 ? -2.982 -9.102 10.368 1.00 95.94 219 PRO A O 1
ATOM 1759 N N . VAL A 1 220 ? -0.837 -9.480 10.827 1.00 94.56 220 VAL A N 1
ATOM 1760 C CA . VAL A 1 220 ? -0.613 -10.321 9.629 1.00 94.56 220 VAL A CA 1
ATOM 1761 C C . VAL A 1 220 ? -1.266 -11.695 9.754 1.00 94.56 220 VAL A C 1
ATOM 1763 O O . VAL A 1 220 ? -1.826 -12.195 8.780 1.00 94.56 220 VAL A O 1
ATOM 1766 N N . GLU A 1 221 ? -1.234 -12.303 10.938 1.00 90.50 221 GLU A N 1
ATOM 1767 C CA . GLU A 1 221 ? -1.696 -13.679 11.171 1.00 90.50 221 GLU A CA 1
ATOM 1768 C C . GLU A 1 221 ? -3.221 -13.776 11.094 1.00 90.50 221 GLU A C 1
ATOM 1770 O O . GLU A 1 221 ? -3.780 -14.762 10.612 1.00 90.50 221 GLU A O 1
ATOM 1775 N N . LYS A 1 222 ? -3.900 -12.729 11.569 1.00 92.69 222 LYS A N 1
ATOM 1776 C CA . LYS A 1 222 ? -5.355 -12.590 11.523 1.00 92.69 222 LYS A CA 1
ATOM 1777 C C . LYS A 1 222 ? -5.713 -11.143 11.178 1.00 92.69 222 LYS A C 1
ATOM 1779 O O . LYS A 1 222 ? -6.035 -10.371 12.085 1.00 92.69 222 LYS A O 1
ATOM 1784 N N . PRO A 1 223 ? -5.669 -10.766 9.887 1.00 95.81 223 PRO A N 1
ATOM 1785 C CA . PRO A 1 223 ? -5.941 -9.398 9.472 1.00 95.81 223 PRO A CA 1
ATOM 1786 C C . PRO A 1 223 ? -7.331 -8.939 9.899 1.00 95.81 223 PRO A C 1
ATOM 1788 O O . PRO A 1 223 ? -8.345 -9.491 9.473 1.00 95.81 223 PRO A O 1
ATOM 1791 N N . LYS A 1 224 ? -7.367 -7.913 10.754 1.00 94.00 224 LYS A N 1
ATOM 1792 C CA . LYS A 1 224 ? -8.602 -7.238 11.177 1.00 94.00 224 LYS A CA 1
ATOM 1793 C C . LYS A 1 224 ? -8.771 -5.897 10.462 1.00 94.00 224 LYS A C 1
ATOM 1795 O O . LYS A 1 224 ? -9.891 -5.508 10.140 1.00 94.00 224 LYS A O 1
ATOM 1800 N N . TYR A 1 225 ? -7.660 -5.217 10.173 1.00 96.94 225 TYR A N 1
ATOM 1801 C CA . TYR A 1 225 ? -7.653 -3.870 9.614 1.00 96.94 225 TYR A CA 1
ATOM 1802 C C . TYR A 1 225 ? -6.781 -3.790 8.368 1.00 96.94 225 TYR A C 1
ATOM 1804 O O . TYR A 1 225 ? -5.688 -4.345 8.319 1.00 96.94 225 TYR A O 1
ATOM 1812 N N . SER A 1 226 ? -7.245 -3.035 7.378 1.00 98.12 226 SER A N 1
ATOM 1813 C CA . SER A 1 226 ? -6.451 -2.576 6.238 1.00 98.12 226 SER A CA 1
ATOM 1814 C C . SER A 1 226 ? -6.433 -1.053 6.239 1.00 98.12 226 SER A C 1
ATOM 1816 O O . SER A 1 226 ? -7.462 -0.432 6.504 1.00 98.12 226 SER A O 1
ATOM 1818 N N . CYS A 1 227 ? -5.297 -0.446 5.919 1.00 98.25 227 CYS A N 1
ATOM 1819 C CA . CYS A 1 227 ? -5.130 1.002 5.913 1.00 98.25 227 CYS A CA 1
ATOM 1820 C C . CYS A 1 227 ? -4.286 1.438 4.711 1.00 98.25 227 CYS A C 1
ATOM 1822 O O . CYS A 1 227 ? -3.377 0.731 4.268 1.00 98.25 227 CYS A O 1
ATOM 1824 N N . ILE A 1 228 ? -4.609 2.614 4.180 1.00 98.56 228 ILE A N 1
ATOM 1825 C CA . ILE A 1 228 ? -3.791 3.325 3.208 1.00 98.56 228 ILE A CA 1
ATOM 1826 C C . ILE A 1 228 ? -3.577 4.752 3.698 1.00 98.56 228 ILE A C 1
ATOM 1828 O O . ILE A 1 228 ? -4.522 5.430 4.098 1.00 98.56 228 ILE A O 1
ATOM 1832 N N . VAL A 1 229 ? -2.335 5.211 3.627 1.00 98.50 229 VAL A N 1
ATOM 1833 C CA . VAL A 1 229 ? -1.954 6.603 3.852 1.00 98.50 229 VAL A CA 1
ATOM 1834 C C . VAL A 1 229 ? -1.340 7.140 2.571 1.00 98.50 229 VAL A C 1
ATOM 1836 O O . VAL A 1 229 ? -0.474 6.492 1.980 1.00 98.50 229 VAL A O 1
ATOM 1839 N N . VAL A 1 230 ? -1.776 8.327 2.148 1.00 97.69 230 VAL A N 1
ATOM 1840 C CA . VAL A 1 230 ? -1.235 9.041 0.988 1.00 97.69 230 VAL A CA 1
ATOM 1841 C C . VAL A 1 230 ? -0.974 10.488 1.381 1.00 97.69 230 VAL A C 1
ATOM 1843 O O . VAL A 1 230 ? -1.902 11.205 1.743 1.00 97.69 230 VAL A O 1
ATOM 1846 N N . ILE A 1 231 ? 0.282 10.917 1.281 1.00 96.00 231 ILE A N 1
ATOM 1847 C CA . ILE A 1 231 ? 0.683 12.319 1.390 1.00 96.00 231 ILE A CA 1
ATOM 1848 C C . ILE A 1 231 ? 0.932 12.814 -0.032 1.00 96.00 231 ILE A C 1
ATOM 1850 O O . ILE A 1 231 ? 1.862 12.359 -0.705 1.00 96.00 231 ILE A O 1
ATOM 1854 N N . HIS A 1 232 ? 0.035 13.669 -0.515 1.00 93.12 232 HIS A N 1
ATOM 1855 C CA . HIS A 1 232 ? -0.044 14.063 -1.917 1.00 93.12 232 HIS A CA 1
ATOM 1856 C C . HIS A 1 232 ? 0.607 15.423 -2.165 1.00 93.12 232 HIS A C 1
ATOM 1858 O O . HIS A 1 232 ? 0.450 16.336 -1.362 1.00 93.12 232 HIS A O 1
ATOM 1864 N N . GLU A 1 233 ? 1.310 15.535 -3.294 1.00 89.25 233 GLU A N 1
ATOM 1865 C CA . GLU A 1 233 ? 1.859 16.790 -3.829 1.00 89.25 233 GLU A CA 1
ATOM 1866 C C . GLU A 1 233 ? 2.690 17.626 -2.840 1.00 89.25 233 GLU A C 1
ATOM 1868 O O . GLU A 1 233 ? 2.650 18.854 -2.849 1.00 89.25 233 GLU A O 1
ATOM 1873 N N . PHE A 1 234 ? 3.508 16.977 -2.011 1.00 89.00 234 PHE A N 1
ATOM 1874 C CA . PHE A 1 234 ? 4.402 17.691 -1.098 1.00 89.00 234 PHE A CA 1
ATOM 1875 C C . PHE A 1 234 ? 5.764 17.969 -1.743 1.00 89.00 234 PHE A C 1
ATOM 1877 O O . PHE A 1 234 ? 6.219 17.233 -2.622 1.00 89.00 234 PHE A O 1
ATOM 1884 N N . ILE A 1 235 ? 6.426 19.034 -1.294 1.00 86.00 235 ILE A N 1
ATOM 1885 C CA . ILE A 1 235 ? 7.783 19.393 -1.718 1.00 86.00 235 ILE A CA 1
ATOM 1886 C C . ILE A 1 235 ? 8.773 18.823 -0.705 1.00 86.00 235 ILE A C 1
ATOM 1888 O O . ILE A 1 235 ? 8.634 19.047 0.496 1.00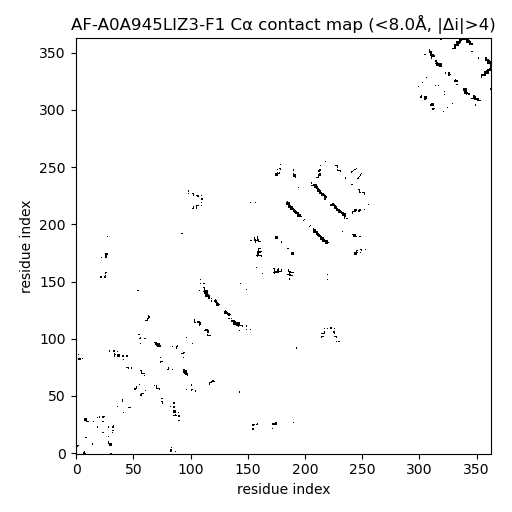 86.00 235 ILE A O 1
ATOM 1892 N N . ASP A 1 236 ? 9.790 18.118 -1.196 1.00 81.19 236 ASP A N 1
ATOM 1893 C CA . ASP A 1 236 ? 10.932 17.693 -0.388 1.00 81.19 236 ASP A CA 1
ATOM 1894 C C . ASP A 1 236 ? 12.097 18.666 -0.594 1.00 81.19 236 ASP A C 1
ATOM 1896 O O . ASP A 1 236 ? 12.733 18.691 -1.651 1.00 81.19 236 ASP A O 1
ATOM 1900 N N . THR A 1 237 ? 12.362 19.484 0.424 1.00 75.56 237 THR A N 1
ATOM 1901 C CA . THR A 1 237 ? 13.442 20.477 0.418 1.00 75.56 237 THR A CA 1
ATOM 1902 C C . THR A 1 237 ? 14.805 19.885 0.774 1.00 75.56 237 THR A C 1
ATOM 1904 O O . THR A 1 237 ? 15.819 20.529 0.503 1.00 75.56 237 THR A O 1
ATOM 1907 N N . THR A 1 238 ? 14.861 18.669 1.333 1.00 72.50 238 THR A N 1
ATOM 1908 C CA . THR A 1 238 ? 16.116 17.994 1.703 1.00 72.50 238 THR A CA 1
ATOM 1909 C C . THR A 1 238 ? 16.589 17.007 0.636 1.00 72.50 238 THR A C 1
ATOM 1911 O O . THR A 1 238 ? 17.745 16.604 0.662 1.00 72.50 238 THR A O 1
ATOM 1914 N N . ASN A 1 239 ? 15.731 16.657 -0.334 1.00 69.25 239 ASN A N 1
ATOM 1915 C CA . ASN A 1 239 ? 15.932 15.608 -1.351 1.00 69.25 239 ASN A CA 1
ATOM 1916 C C . ASN A 1 239 ? 16.163 14.193 -0.786 1.00 69.25 239 ASN A C 1
ATOM 1918 O O . ASN A 1 239 ? 16.481 13.278 -1.548 1.00 69.25 239 ASN A O 1
ATOM 1922 N N . GLU A 1 240 ? 15.969 13.989 0.514 1.00 71.56 240 GLU A N 1
ATOM 1923 C CA . GLU A 1 240 ? 16.229 12.718 1.199 1.00 71.56 240 GLU A CA 1
ATOM 1924 C C . GLU A 1 240 ? 14.998 12.171 1.931 1.00 71.56 240 GLU A C 1
ATOM 1926 O O . GLU A 1 240 ? 15.046 11.044 2.420 1.00 71.56 240 GLU A O 1
ATOM 1931 N N . ASN A 1 241 ? 13.899 12.935 1.980 1.00 78.31 241 ASN A N 1
ATOM 1932 C CA . ASN A 1 241 ? 12.735 12.680 2.833 1.00 78.31 241 ASN A CA 1
ATOM 1933 C C . ASN A 1 241 ? 11.423 12.512 2.053 1.00 78.31 241 ASN A C 1
ATOM 1935 O O . ASN A 1 241 ? 10.348 12.707 2.608 1.00 78.31 241 ASN A O 1
ATOM 1939 N N . HIS A 1 242 ? 11.468 12.156 0.769 1.00 83.69 242 HIS A N 1
ATOM 1940 C CA . HIS A 1 242 ? 10.266 11.971 -0.056 1.00 83.69 242 HIS A CA 1
ATOM 1941 C C . HIS A 1 242 ? 9.767 10.522 -0.139 1.00 83.69 242 HIS A C 1
ATOM 1943 O O . HIS A 1 242 ? 8.758 10.252 -0.797 1.00 83.69 242 HIS A O 1
ATOM 1949 N N . TYR A 1 243 ? 10.456 9.567 0.489 1.00 87.62 243 TYR A N 1
ATOM 1950 C CA . TYR A 1 243 ? 10.112 8.156 0.356 1.00 87.62 243 TYR A CA 1
ATOM 1951 C C . TYR A 1 243 ? 8.881 7.779 1.188 1.00 87.62 243 TYR A C 1
ATOM 1953 O O . TYR A 1 243 ? 8.697 8.218 2.323 1.00 87.62 243 TYR A O 1
ATOM 1961 N N . GLY A 1 244 ? 8.066 6.866 0.650 1.00 86.12 244 GLY A N 1
ATOM 1962 C CA . GLY A 1 244 ? 6.861 6.348 1.312 1.00 86.12 244 GLY A CA 1
ATOM 1963 C C . GLY A 1 244 ? 7.127 5.790 2.712 1.00 86.12 244 GLY A C 1
ATOM 1964 O O . GLY A 1 244 ? 6.308 5.974 3.608 1.00 86.12 244 GLY A O 1
ATOM 1965 N N . GLY A 1 245 ? 8.298 5.178 2.916 1.00 89.62 245 GLY A N 1
ATOM 1966 C CA . GLY A 1 245 ? 8.736 4.666 4.216 1.00 89.62 245 GLY A CA 1
ATOM 1967 C C . GLY A 1 245 ? 9.031 5.746 5.259 1.00 89.62 245 GLY A C 1
ATOM 1968 O O . GLY A 1 245 ? 8.804 5.528 6.441 1.00 89.62 245 GLY A O 1
ATOM 1969 N N . GLN A 1 246 ? 9.493 6.925 4.846 1.00 91.25 246 GLN A N 1
ATOM 1970 C CA . GLN A 1 246 ? 9.807 8.026 5.765 1.00 91.25 246 GLN A CA 1
ATOM 1971 C C . GLN A 1 246 ? 8.602 8.932 6.019 1.00 91.25 246 GLN A C 1
ATOM 1973 O O . GLN A 1 246 ? 8.484 9.492 7.101 1.00 91.25 246 GLN A O 1
ATOM 1978 N N . VAL A 1 247 ? 7.719 9.079 5.028 1.00 93.19 247 VAL A N 1
ATOM 1979 C CA . VAL A 1 247 ? 6.626 10.061 5.068 1.00 93.19 247 VAL A CA 1
ATOM 1980 C C . VAL A 1 247 ? 5.297 9.419 5.452 1.00 93.19 247 VAL A C 1
ATOM 1982 O O . VAL A 1 247 ? 4.669 9.813 6.428 1.00 93.19 247 VAL A O 1
ATOM 1985 N N . ALA A 1 248 ? 4.853 8.417 4.692 1.00 97.00 248 ALA A N 1
ATOM 1986 C CA . ALA A 1 248 ? 3.519 7.842 4.861 1.00 97.00 248 ALA A CA 1
ATOM 1987 C C . ALA A 1 248 ? 3.493 6.708 5.893 1.00 97.00 248 ALA A C 1
ATOM 1989 O O . ALA A 1 248 ? 2.518 6.570 6.632 1.00 97.00 248 ALA A O 1
ATOM 1990 N N . ALA A 1 249 ? 4.555 5.901 5.967 1.00 97.12 249 ALA A N 1
ATOM 1991 C CA . ALA A 1 249 ? 4.597 4.768 6.883 1.00 97.12 249 ALA A CA 1
ATOM 1992 C C . ALA A 1 249 ? 4.497 5.187 8.368 1.00 97.12 249 ALA A C 1
ATOM 1994 O O . ALA A 1 249 ? 3.715 4.559 9.077 1.00 97.12 249 ALA A O 1
ATOM 1995 N N . PRO A 1 250 ? 5.176 6.240 8.875 1.00 95.88 250 PRO A N 1
ATOM 1996 C CA . PRO A 1 250 ? 5.027 6.646 10.279 1.00 95.88 250 PRO A CA 1
ATOM 1997 C C . PRO A 1 250 ? 3.595 7.034 10.655 1.00 95.88 250 PRO A C 1
ATOM 1999 O O . PRO A 1 250 ? 3.130 6.697 11.738 1.00 95.88 250 PRO A O 1
ATOM 2002 N N . VAL A 1 251 ? 2.865 7.674 9.736 1.00 97.81 251 VAL A N 1
ATOM 2003 C CA . VAL A 1 251 ? 1.444 7.996 9.933 1.00 97.81 251 VAL A CA 1
ATOM 2004 C C . VAL A 1 251 ? 0.605 6.718 9.977 1.00 97.81 251 VAL A C 1
ATOM 2006 O O . VAL A 1 251 ? -0.245 6.575 10.853 1.00 97.81 251 VAL A O 1
ATOM 2009 N N . PHE A 1 252 ? 0.867 5.758 9.078 1.00 98.19 252 PHE A N 1
ATOM 2010 C CA . PHE A 1 252 ? 0.236 4.435 9.147 1.00 98.19 252 PHE A CA 1
ATOM 2011 C C . PHE A 1 252 ? 0.490 3.795 10.511 1.00 98.19 252 PHE A C 1
ATOM 2013 O O . PHE A 1 252 ? -0.442 3.272 11.110 1.00 98.19 252 PHE A O 1
ATOM 2020 N N . ARG A 1 253 ? 1.726 3.882 11.015 1.00 96.69 253 ARG A N 1
ATOM 2021 C CA . ARG A 1 253 ? 2.117 3.292 12.292 1.00 96.69 253 ARG A CA 1
ATOM 2022 C C . ARG A 1 253 ? 1.374 3.896 13.474 1.00 96.69 253 ARG A C 1
ATOM 2024 O O . ARG A 1 253 ? 0.922 3.171 14.353 1.00 96.69 253 ARG A O 1
ATOM 2031 N N . GLU A 1 254 ? 1.232 5.215 13.492 1.00 96.44 254 GLU A N 1
ATOM 2032 C CA . GLU A 1 254 ? 0.484 5.897 14.542 1.00 96.44 254 GLU A CA 1
ATOM 2033 C C . GLU A 1 254 ? -0.996 5.485 14.534 1.00 96.44 254 GLU A C 1
ATOM 2035 O O . GLU A 1 254 ? -1.580 5.226 15.589 1.00 96.44 254 GLU A O 1
ATOM 2040 N N . ILE A 1 255 ? -1.600 5.379 13.344 1.00 95.94 255 ILE A N 1
ATOM 2041 C CA . ILE A 1 255 ? -2.977 4.900 13.183 1.00 95.94 255 ILE A CA 1
ATOM 2042 C C . ILE A 1 255 ? -3.086 3.445 13.644 1.00 95.94 255 ILE A C 1
ATOM 2044 O O . ILE A 1 255 ? -3.999 3.119 14.402 1.00 95.94 255 ILE A O 1
ATOM 2048 N N . SER A 1 256 ? -2.169 2.576 13.215 1.00 95.06 256 SER A N 1
ATOM 2049 C CA . SER A 1 256 ? -2.222 1.155 13.544 1.00 95.06 256 SER A CA 1
ATOM 2050 C C . SER A 1 256 ? -2.007 0.900 15.032 1.00 95.06 256 SER A C 1
ATOM 2052 O O . SER A 1 256 ? -2.747 0.107 15.604 1.00 95.06 256 SER A O 1
ATOM 2054 N N . ASP A 1 257 ? -1.103 1.631 15.693 1.00 91.94 257 ASP A N 1
ATOM 2055 C CA . ASP A 1 257 ? -0.900 1.535 17.144 1.00 91.94 257 ASP A CA 1
ATOM 2056 C C . ASP A 1 257 ? -2.153 1.945 17.916 1.00 91.94 257 ASP A C 1
ATOM 2058 O O . ASP A 1 257 ? -2.561 1.251 18.846 1.00 91.94 257 ASP A O 1
ATOM 2062 N N . LYS A 1 258 ? -2.793 3.049 17.511 1.00 90.25 258 LYS A N 1
ATOM 2063 C CA . LYS A 1 258 ? -4.037 3.515 18.135 1.00 90.25 258 LYS A CA 1
ATOM 2064 C C . LYS A 1 258 ? -5.155 2.494 17.953 1.00 90.25 258 LYS A C 1
ATOM 2066 O O . LYS A 1 258 ? -5.770 2.093 18.934 1.00 90.25 258 LYS A O 1
ATOM 2071 N N . VAL A 1 259 ? -5.399 2.055 16.718 1.00 90.00 259 VAL A N 1
ATOM 2072 C CA . VAL A 1 259 ? -6.456 1.081 16.405 1.00 90.00 259 VAL A CA 1
ATOM 2073 C C . VAL A 1 259 ? -6.225 -0.233 17.150 1.00 90.00 259 VAL A C 1
ATOM 2075 O O . VAL A 1 259 ? -7.157 -0.754 17.753 1.00 90.00 259 VAL A O 1
ATOM 2078 N N . PHE A 1 260 ? -4.991 -0.740 17.163 1.00 87.19 260 PHE A N 1
ATOM 2079 C CA . PHE A 1 260 ? -4.656 -1.989 17.841 1.00 87.19 260 PHE A CA 1
ATOM 2080 C C . PHE A 1 260 ? -4.810 -1.894 19.364 1.00 87.19 260 PHE A C 1
ATOM 2082 O O . PHE A 1 260 ? -5.335 -2.818 19.986 1.00 87.19 260 PHE A O 1
ATOM 2089 N N . ALA A 1 261 ? -4.403 -0.773 19.970 1.00 82.00 261 ALA A N 1
ATOM 2090 C CA . ALA A 1 261 ? -4.591 -0.538 21.398 1.00 82.00 261 ALA A CA 1
ATOM 2091 C C . ALA A 1 261 ? -6.081 -0.475 21.774 1.00 82.00 261 ALA A C 1
ATOM 2093 O O . ALA A 1 261 ? -6.487 -1.134 22.728 1.00 82.00 261 ALA A O 1
ATOM 2094 N N . PHE A 1 262 ? -6.897 0.250 20.999 1.00 81.81 262 PHE A N 1
ATOM 2095 C CA . PHE A 1 262 ? -8.344 0.329 21.225 1.00 81.81 262 PHE A CA 1
ATOM 2096 C C . PHE A 1 262 ? -9.047 -1.019 21.033 1.00 81.81 262 PHE A C 1
ATOM 2098 O O . PHE A 1 262 ? -9.900 -1.374 21.839 1.00 81.81 262 PHE A O 1
ATOM 2105 N N . ASP A 1 263 ? -8.701 -1.788 19.996 1.00 79.12 263 ASP A N 1
ATOM 2106 C CA . ASP A 1 263 ? -9.290 -3.115 19.767 1.00 79.12 263 ASP A CA 1
ATOM 2107 C C . ASP A 1 263 ? -8.930 -4.084 20.896 1.00 79.12 263 ASP A C 1
ATOM 2109 O O . ASP A 1 263 ? -9.796 -4.781 21.414 1.00 79.12 263 ASP A O 1
ATOM 2113 N N . SER A 1 264 ? -7.673 -4.061 21.347 1.00 74.06 264 SER A N 1
ATOM 2114 C CA . SER A 1 264 ? -7.220 -4.865 22.487 1.00 74.06 264 SER A CA 1
ATOM 2115 C C . SER A 1 264 ? -7.952 -4.489 23.776 1.00 74.06 264 SER A C 1
ATOM 2117 O O . SER A 1 264 ? -8.323 -5.363 24.557 1.00 74.06 264 SER A O 1
ATOM 2119 N N . GLU A 1 265 ? -8.192 -3.195 24.000 1.00 68.50 265 GLU A N 1
ATOM 2120 C CA . GLU A 1 265 ? -8.973 -2.710 25.138 1.00 68.50 265 GLU A CA 1
ATOM 2121 C C . GLU A 1 265 ? -10.439 -3.154 25.046 1.00 68.50 265 GLU A C 1
ATOM 2123 O O . GLU A 1 265 ? -10.989 -3.638 26.030 1.00 68.50 265 GLU A O 1
ATOM 2128 N N . LEU A 1 266 ? -11.070 -3.066 23.873 1.00 55.19 266 LEU A N 1
ATOM 2129 C CA . LEU A 1 266 ? -12.441 -3.543 23.663 1.00 55.19 266 LEU A CA 1
ATOM 2130 C C . LEU A 1 266 ? -12.555 -5.067 23.815 1.00 55.19 266 LEU A C 1
ATOM 2132 O O . LEU A 1 266 ? -13.510 -5.559 24.421 1.00 55.19 266 LEU A O 1
ATOM 2136 N N . GLU A 1 267 ? -11.585 -5.826 23.308 1.00 68.69 267 GLU A N 1
ATOM 2137 C CA . GLU A 1 267 ? -11.508 -7.279 23.480 1.00 68.69 267 GLU A CA 1
ATOM 2138 C C . GLU A 1 267 ? -11.339 -7.632 24.968 1.00 68.69 267 GLU A C 1
ATOM 2140 O O . GLU A 1 267 ? -12.054 -8.485 25.497 1.00 68.69 267 GLU A O 1
ATOM 2145 N N . TYR A 1 268 ? -10.505 -6.891 25.698 1.00 65.94 268 TYR A N 1
ATOM 2146 C CA . TYR A 1 268 ? -10.362 -7.029 27.147 1.00 65.94 268 TYR A CA 1
ATOM 2147 C C . TYR A 1 268 ? -11.643 -6.659 27.927 1.00 65.94 268 TYR A C 1
ATOM 2149 O O . TYR A 1 268 ? -12.070 -7.392 28.817 1.00 65.94 268 TYR A O 1
ATOM 2157 N N . LEU A 1 269 ? -12.302 -5.545 27.598 1.00 56.72 269 LEU A N 1
ATOM 2158 C CA . LEU A 1 269 ? -13.523 -5.097 28.282 1.00 56.72 269 LEU A CA 1
ATOM 2159 C C . LEU A 1 269 ? -14.719 -6.011 27.990 1.00 56.72 269 LEU A C 1
ATOM 2161 O O . LEU A 1 269 ? -15.530 -6.282 28.880 1.00 56.72 269 LEU A O 1
ATOM 2165 N N . SER A 1 270 ? -14.826 -6.513 26.758 1.00 54.72 270 SER A N 1
ATOM 2166 C CA . SER A 1 270 ? -15.848 -7.492 26.390 1.00 54.72 270 SER A CA 1
ATOM 2167 C C . SER A 1 270 ? -15.621 -8.810 27.124 1.00 54.72 270 SER A C 1
ATOM 2169 O O . SER A 1 270 ? -16.544 -9.293 27.769 1.00 54.72 270 SER A O 1
ATOM 2171 N N . THR A 1 271 ? -14.393 -9.339 27.144 1.00 56.47 271 THR A N 1
ATOM 2172 C CA . THR A 1 271 ? -14.069 -10.566 27.892 1.00 56.47 271 THR A CA 1
ATOM 2173 C C . THR A 1 271 ? -14.311 -10.419 29.395 1.00 56.47 271 THR A C 1
ATOM 2175 O O . THR A 1 271 ? -14.922 -11.305 29.975 1.00 56.47 271 THR A O 1
ATOM 2178 N N . GLN A 1 272 ? -13.974 -9.292 30.032 1.00 51.97 272 GLN A N 1
ATOM 2179 C CA . GLN A 1 272 ? -14.311 -9.039 31.447 1.00 51.97 272 GLN A CA 1
ATOM 2180 C C . GLN A 1 272 ? -15.825 -8.973 31.710 1.00 51.97 272 GLN A C 1
ATOM 2182 O O . GLN A 1 272 ? -16.287 -9.445 32.746 1.00 51.97 272 GLN A O 1
ATOM 2187 N N . SER A 1 273 ? -16.609 -8.453 30.761 1.00 48.44 273 SER A N 1
ATOM 2188 C CA . SER A 1 273 ? -18.078 -8.451 30.849 1.00 48.44 273 SER A CA 1
ATOM 2189 C C . SER A 1 273 ? -18.679 -9.863 30.752 1.00 48.44 273 SER A C 1
ATOM 2191 O O . SER A 1 273 ? -19.795 -10.078 31.214 1.00 48.44 273 SER A O 1
ATOM 2193 N N . TYR A 1 274 ? -17.942 -10.822 30.175 1.00 41.56 274 TYR A N 1
ATOM 2194 C CA . TYR A 1 274 ? -18.302 -12.245 30.117 1.00 41.56 274 TYR A CA 1
ATOM 2195 C C . TYR A 1 274 ? -17.671 -13.085 31.248 1.00 41.56 274 TYR A C 1
ATOM 2197 O O . TYR A 1 274 ? -18.190 -14.148 31.573 1.00 41.56 274 TYR A O 1
ATOM 2205 N N . ILE A 1 275 ? -16.572 -12.627 31.859 1.00 44.69 275 ILE A N 1
ATOM 2206 C CA . ILE A 1 275 ? -15.785 -13.351 32.881 1.00 44.69 275 ILE A CA 1
ATOM 2207 C C . ILE A 1 275 ? -16.249 -13.030 34.318 1.00 44.69 275 ILE A C 1
ATOM 2209 O O . ILE A 1 275 ? -15.664 -13.511 35.288 1.00 44.69 275 ILE A O 1
ATOM 2213 N N . SER A 1 276 ? -17.377 -12.334 34.506 1.00 42.81 276 SER A N 1
ATOM 2214 C CA . SER A 1 276 ? -18.026 -12.269 35.826 1.00 42.81 276 SER A CA 1
ATOM 2215 C C . SER A 1 276 ? -18.480 -13.635 36.367 1.00 42.81 276 SER A C 1
ATOM 2217 O O . SER A 1 276 ? -18.911 -13.678 37.514 1.00 42.81 276 SER A O 1
ATOM 2219 N N . ASP A 1 277 ? -18.337 -14.729 35.602 1.00 40.78 277 ASP A N 1
ATOM 2220 C CA . ASP A 1 277 ? -18.771 -16.067 36.012 1.00 40.78 277 ASP A CA 1
ATOM 2221 C C . ASP A 1 277 ? -17.734 -17.207 35.995 1.00 40.78 277 ASP A C 1
ATOM 2223 O O . ASP A 1 277 ? -18.112 -18.288 36.423 1.00 40.78 277 ASP A O 1
ATOM 2227 N N . GLU A 1 278 ? -16.443 -17.056 35.644 1.00 43.12 278 GLU A N 1
ATOM 2228 C CA . GLU A 1 278 ? -15.468 -18.124 35.993 1.00 43.12 278 GLU A CA 1
ATOM 2229 C C . GLU A 1 278 ? -13.973 -17.747 35.892 1.00 43.12 278 GLU A C 1
ATOM 2231 O O . GLU A 1 278 ? -13.524 -17.055 34.983 1.00 43.12 278 GLU A O 1
ATOM 2236 N N . LYS A 1 279 ? -13.194 -18.233 36.874 1.00 51.09 279 LYS A N 1
ATOM 2237 C CA . LYS A 1 279 ? -11.754 -17.989 37.115 1.00 51.09 279 LYS A CA 1
ATOM 2238 C C . LYS A 1 279 ? -10.855 -18.405 35.942 1.00 51.09 279 LYS A C 1
ATOM 2240 O O .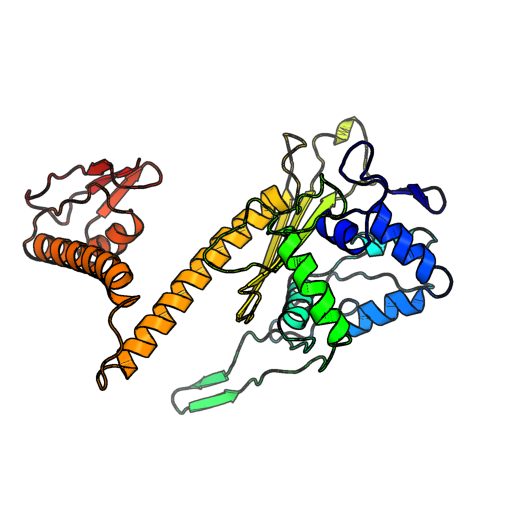 LYS A 1 279 ? -10.931 -19.548 35.504 1.00 51.09 279 LYS A O 1
ATOM 2245 N N . ILE A 1 280 ? -9.881 -17.560 35.577 1.00 43.00 280 ILE A N 1
ATOM 2246 C CA . ILE A 1 280 ? -8.773 -17.920 34.668 1.00 43.00 280 ILE A CA 1
ATOM 2247 C C . ILE A 1 280 ? -7.393 -17.592 35.276 1.00 43.00 280 ILE A C 1
ATOM 2249 O O . ILE A 1 280 ? -7.240 -16.688 36.096 1.00 43.00 280 ILE A O 1
ATOM 2253 N N . ASP A 1 281 ? -6.431 -18.427 34.874 1.00 44.03 281 ASP A N 1
ATOM 2254 C CA . ASP A 1 281 ? -5.074 -18.709 35.353 1.00 44.03 281 ASP A CA 1
ATOM 2255 C C . ASP A 1 281 ? -4.083 -17.550 35.576 1.00 44.03 281 ASP A C 1
ATOM 2257 O O . ASP A 1 281 ? -4.182 -16.454 35.034 1.00 44.03 281 ASP A O 1
ATOM 2261 N N . ARG A 1 282 ? -3.072 -17.844 36.410 1.00 44.62 282 ARG A N 1
ATOM 2262 C CA . ARG A 1 282 ? -2.290 -16.894 37.227 1.00 44.62 282 ARG A CA 1
ATOM 2263 C C . ARG A 1 282 ? -0.972 -16.343 36.652 1.00 44.62 282 ARG A C 1
ATOM 2265 O O . ARG A 1 282 ? -0.391 -15.483 37.300 1.00 44.62 282 ARG A O 1
ATOM 2272 N N . VAL A 1 283 ? -0.457 -16.776 35.496 1.00 44.38 283 VAL A N 1
ATOM 2273 C CA . VAL A 1 283 ? 0.968 -16.492 35.158 1.00 44.38 283 VAL A CA 1
ATOM 2274 C C . VAL A 1 283 ? 1.184 -15.343 34.156 1.00 44.38 283 VAL A C 1
ATOM 2276 O O . VAL A 1 283 ? 2.131 -14.573 34.305 1.00 44.38 283 VAL A O 1
ATOM 2279 N N . THR A 1 284 ? 0.300 -15.138 33.179 1.00 41.25 284 THR A N 1
ATOM 2280 C CA . THR A 1 284 ? 0.298 -13.928 32.321 1.00 41.25 284 THR A CA 1
ATOM 2281 C C . THR A 1 284 ? -0.390 -12.742 33.003 1.00 41.25 284 THR A C 1
ATOM 2283 O O . THR A 1 284 ? -0.048 -11.582 32.758 1.00 41.25 284 THR A O 1
ATOM 2286 N N . SER A 1 285 ? -1.298 -13.055 33.924 1.00 46.88 285 SER A N 1
ATOM 2287 C CA . SER A 1 285 ? -2.113 -12.126 34.695 1.00 46.88 285 SER A CA 1
ATOM 2288 C C . SER A 1 285 ? -1.278 -11.294 35.661 1.00 46.88 285 SER A C 1
ATOM 2290 O O . SER A 1 285 ? -1.483 -10.101 35.709 1.00 46.88 285 SER A O 1
ATOM 2292 N N . GLU A 1 286 ? -0.254 -11.814 36.345 1.00 42.81 286 GLU A N 1
ATOM 2293 C CA . GLU A 1 286 ? 0.491 -10.995 37.324 1.00 42.81 286 GLU A CA 1
ATOM 2294 C C . GLU A 1 286 ? 1.253 -9.811 36.708 1.00 42.81 286 GLU A C 1
ATOM 2296 O O . GLU A 1 286 ? 1.314 -8.738 37.305 1.00 42.81 286 GLU A O 1
ATOM 2301 N N . ARG A 1 287 ? 1.828 -9.955 35.506 1.00 42.41 287 ARG A N 1
ATOM 2302 C CA . ARG A 1 287 ? 2.573 -8.854 34.863 1.00 42.41 287 ARG A CA 1
ATOM 2303 C C . ARG A 1 287 ? 1.649 -7.803 34.247 1.00 42.41 287 ARG A C 1
ATOM 2305 O O . ARG A 1 287 ? 1.956 -6.615 34.348 1.00 42.41 287 ARG A O 1
ATOM 2312 N N . LEU A 1 288 ? 0.528 -8.225 33.655 1.00 43.66 288 LEU A N 1
ATOM 2313 C CA . LEU A 1 288 ? -0.480 -7.318 33.097 1.00 43.66 288 LEU A CA 1
ATOM 2314 C C . LEU A 1 288 ? -1.377 -6.716 34.192 1.00 43.66 288 LEU A C 1
ATOM 2316 O O . LEU A 1 288 ? -1.654 -5.525 34.171 1.00 43.66 288 LEU A O 1
ATOM 2320 N N . GLU A 1 289 ? -1.767 -7.489 35.203 1.00 45.91 289 GLU A N 1
ATOM 2321 C CA . GLU A 1 289 ? -2.473 -6.994 36.386 1.00 45.91 289 GLU A CA 1
ATOM 2322 C C . GLU A 1 289 ? -1.614 -6.011 37.160 1.00 45.91 289 GLU A C 1
ATOM 2324 O O . GLU A 1 289 ? -2.164 -5.052 37.673 1.00 45.91 289 GLU A O 1
ATOM 2329 N N . ASN A 1 290 ? -0.293 -6.190 37.259 1.00 45.47 290 ASN A N 1
ATOM 2330 C CA . ASN A 1 290 ? 0.535 -5.214 37.964 1.00 45.47 290 ASN A CA 1
ATOM 2331 C C . ASN A 1 290 ? 0.608 -3.876 37.222 1.00 45.47 290 ASN A C 1
ATOM 2333 O O . ASN A 1 290 ? 0.600 -2.843 37.884 1.00 45.47 290 ASN A O 1
ATOM 2337 N N . SER A 1 291 ? 0.619 -3.856 35.883 1.00 47.94 291 SER A N 1
ATOM 2338 C CA . SER A 1 291 ? 0.585 -2.606 35.107 1.00 47.94 291 SER A CA 1
ATOM 2339 C C . SER A 1 291 ? -0.817 -1.981 35.057 1.00 47.94 291 SER A C 1
ATOM 2341 O O . SER A 1 291 ? -0.944 -0.760 35.179 1.00 47.94 291 SER A O 1
ATOM 2343 N N . ILE A 1 292 ? -1.871 -2.801 34.973 1.00 48.41 292 ILE A N 1
ATOM 2344 C CA . ILE A 1 292 ? -3.279 -2.375 34.987 1.00 48.41 292 ILE A CA 1
ATOM 2345 C C . ILE A 1 292 ? -3.709 -1.921 36.389 1.00 48.41 292 ILE A C 1
ATOM 2347 O O . ILE A 1 292 ? -4.313 -0.860 36.505 1.00 48.41 292 ILE A O 1
ATOM 2351 N N . LYS A 1 293 ? -3.343 -2.633 37.466 1.00 46.81 293 LYS A N 1
ATOM 2352 C CA . LYS A 1 293 ? -3.546 -2.194 38.862 1.00 46.81 293 LYS A CA 1
ATOM 2353 C C . LYS A 1 293 ? -2.755 -0.932 39.156 1.00 46.81 293 LYS A C 1
ATOM 2355 O O . LYS A 1 293 ? -3.288 -0.075 39.849 1.00 46.81 293 LYS A O 1
ATOM 2360 N N . LEU A 1 294 ? -1.529 -0.773 38.636 1.00 49.62 294 LEU A N 1
ATOM 2361 C CA . LEU A 1 294 ? -0.805 0.495 38.782 1.00 49.62 294 LEU A CA 1
ATOM 2362 C C . LEU A 1 294 ? -1.614 1.638 38.163 1.00 49.62 294 LEU A C 1
ATOM 2364 O O . LEU A 1 294 ? -1.868 2.627 38.837 1.00 49.62 294 LEU A O 1
ATOM 2368 N N . ASN A 1 295 ? -2.071 1.476 36.918 1.00 56.69 295 ASN A N 1
ATOM 2369 C CA . ASN A 1 295 ? -2.780 2.528 36.191 1.00 56.69 295 ASN A CA 1
ATOM 2370 C C . ASN A 1 295 ? -4.175 2.821 36.787 1.00 56.69 295 ASN A C 1
ATOM 2372 O O . ASN A 1 295 ? -4.536 3.975 37.008 1.00 56.69 295 ASN A O 1
ATOM 2376 N N . GLN A 1 296 ? -4.934 1.785 37.157 1.00 58.56 296 GLN A N 1
ATOM 2377 C CA . GLN A 1 296 ? -6.236 1.926 37.815 1.00 58.56 296 GLN A CA 1
ATOM 2378 C C . GLN A 1 296 ? -6.117 2.511 39.226 1.00 58.56 296 GLN A C 1
ATOM 2380 O O . GLN A 1 296 ? -6.922 3.372 39.582 1.00 58.56 296 GLN A O 1
ATOM 2385 N N . ASN A 1 297 ? -5.108 2.125 40.016 1.00 62.47 297 ASN A N 1
ATOM 2386 C CA . ASN A 1 297 ? -4.860 2.741 41.321 1.00 62.47 297 ASN A CA 1
ATOM 2387 C C . ASN A 1 297 ? -4.465 4.209 41.161 1.00 62.47 297 ASN A C 1
ATOM 2389 O O . ASN A 1 297 ? -4.979 5.049 41.891 1.00 62.47 297 ASN A O 1
ATOM 2393 N N . THR A 1 298 ? -3.615 4.545 40.187 1.00 65.12 298 THR A N 1
ATOM 2394 C CA . THR A 1 298 ? -3.224 5.933 39.914 1.00 65.12 298 THR A CA 1
ATOM 2395 C C . THR A 1 298 ? -4.424 6.786 39.498 1.00 65.12 298 THR A C 1
ATOM 2397 O O . THR A 1 298 ? -4.638 7.842 40.086 1.00 65.12 298 THR A O 1
ATOM 2400 N N . ILE A 1 299 ? -5.273 6.316 38.577 1.00 70.94 299 ILE A N 1
ATOM 2401 C CA . ILE A 1 299 ? -6.491 7.038 38.165 1.00 70.94 299 ILE A CA 1
ATOM 2402 C C . ILE A 1 299 ? -7.505 7.139 39.316 1.00 70.94 299 ILE A C 1
ATOM 2404 O O . ILE A 1 299 ? -8.149 8.174 39.487 1.00 70.94 299 ILE A O 1
ATOM 2408 N N . THR A 1 300 ? -7.636 6.101 40.144 1.00 76.19 300 THR A N 1
ATOM 2409 C CA . THR A 1 300 ? -8.527 6.117 41.318 1.00 76.19 300 THR A CA 1
ATOM 2410 C C . THR A 1 300 ? -8.039 7.102 42.380 1.00 76.19 300 THR A C 1
ATOM 2412 O O . THR A 1 300 ? -8.845 7.836 42.950 1.00 76.19 300 THR A O 1
ATOM 2415 N N . LEU A 1 301 ? -6.727 7.175 42.616 1.00 74.00 301 LEU A N 1
ATOM 2416 C CA . LEU A 1 301 ? -6.116 8.151 43.522 1.00 74.00 301 LEU A CA 1
ATOM 2417 C C . LEU A 1 301 ? -6.326 9.584 43.018 1.00 74.00 301 LEU A C 1
ATOM 2419 O O . LEU A 1 301 ? -6.714 10.443 43.801 1.00 74.00 301 LEU A O 1
ATOM 2423 N N . ILE A 1 302 ? -6.181 9.818 41.710 1.00 82.00 302 ILE A N 1
ATOM 2424 C CA . ILE A 1 302 ? -6.458 11.120 41.083 1.00 82.00 302 ILE A CA 1
ATOM 2425 C C . ILE A 1 302 ? -7.911 11.520 41.287 1.00 82.00 302 ILE A C 1
ATOM 2427 O O . ILE A 1 302 ? -8.178 12.613 41.770 1.00 82.00 302 ILE A O 1
ATOM 2431 N N . LYS A 1 303 ? -8.859 10.631 40.976 1.00 82.75 303 LYS A N 1
ATOM 2432 C CA . LYS A 1 303 ? -10.288 10.905 41.182 1.00 82.75 303 LYS A CA 1
ATOM 2433 C C . LYS A 1 303 ? -10.616 11.141 42.657 1.00 82.75 303 LYS A C 1
ATOM 2435 O O . LYS A 1 303 ? -11.433 11.998 42.963 1.00 82.75 303 LYS A O 1
ATOM 2440 N N . SER A 1 304 ? -9.978 10.414 43.575 1.00 85.19 304 SER A N 1
ATOM 2441 C CA . SER A 1 304 ? -10.149 10.599 45.024 1.00 85.19 304 SER A CA 1
ATOM 2442 C C . SER A 1 304 ? -9.669 11.972 45.496 1.00 85.19 304 SER A C 1
ATOM 2444 O O . SER A 1 304 ? -10.375 12.636 46.255 1.00 85.19 304 SER A O 1
ATOM 2446 N N . ASP A 1 305 ? -8.504 12.415 45.025 1.00 87.56 305 ASP A N 1
ATOM 2447 C CA . ASP A 1 305 ? -7.947 13.733 45.339 1.00 87.56 305 ASP A CA 1
ATOM 2448 C C . ASP A 1 305 ? -8.801 14.852 44.712 1.00 87.56 305 ASP A C 1
ATOM 2450 O O . ASP A 1 305 ? -9.215 15.781 45.407 1.00 87.56 305 ASP A O 1
ATOM 2454 N N . LEU A 1 306 ? -9.199 14.705 43.445 1.00 87.00 306 LEU A N 1
ATOM 2455 C CA . LEU A 1 306 ? -10.077 15.661 42.760 1.00 87.00 306 LEU A CA 1
ATOM 2456 C C . LEU A 1 306 ? -11.474 15.745 43.396 1.00 87.00 306 LEU A C 1
ATOM 2458 O O . LEU A 1 306 ? -12.003 16.840 43.563 1.00 87.00 306 LEU A O 1
ATOM 2462 N N . ASN A 1 307 ? -12.046 14.623 43.850 1.00 86.25 307 ASN A N 1
ATOM 2463 C CA . ASN A 1 307 ? -13.309 14.605 44.603 1.00 86.25 307 ASN A CA 1
ATOM 2464 C C . ASN A 1 307 ? -13.218 15.365 45.936 1.00 86.25 307 ASN A C 1
ATOM 2466 O O . ASN A 1 307 ? -14.229 15.848 46.440 1.00 86.25 307 ASN A O 1
ATOM 2470 N N . LYS A 1 308 ? -12.019 15.467 46.520 1.00 87.69 308 LYS A N 1
ATOM 2471 C CA . LYS A 1 308 ? -11.754 16.264 47.727 1.00 87.69 308 LYS A CA 1
ATOM 2472 C C . LYS A 1 308 ? -11.405 17.723 47.403 1.00 87.69 308 LYS A C 1
ATOM 2474 O O . LYS A 1 308 ? -11.152 18.494 48.328 1.00 87.69 308 LYS A O 1
ATOM 2479 N N . GLY A 1 309 ? -11.381 18.099 46.122 1.00 87.94 309 GLY A N 1
ATOM 2480 C CA . GLY A 1 309 ? -10.999 19.431 45.658 1.00 87.94 309 GLY A CA 1
ATOM 2481 C C . GLY A 1 309 ? -9.512 19.737 45.842 1.00 87.94 309 GLY A C 1
ATOM 2482 O O . GLY A 1 309 ? -9.157 20.898 46.044 1.00 87.94 309 GLY A O 1
ATOM 2483 N N . ILE A 1 310 ? -8.649 18.714 45.836 1.00 91.62 310 ILE A N 1
ATOM 2484 C CA . ILE A 1 310 ? -7.198 18.871 45.995 1.00 91.62 310 ILE A CA 1
ATOM 2485 C C . ILE A 1 310 ? -6.434 18.321 44.793 1.00 91.62 310 ILE A C 1
ATOM 2487 O O . ILE A 1 310 ? -6.877 17.399 44.108 1.00 91.62 310 ILE A O 1
ATOM 2491 N N . MET A 1 311 ? -5.257 18.890 44.550 1.00 92.25 311 MET A N 1
ATOM 2492 C CA . MET A 1 311 ? -4.427 18.578 43.399 1.00 92.25 311 MET A CA 1
ATOM 2493 C C . MET A 1 311 ? -3.731 17.223 43.555 1.00 92.25 311 MET A C 1
ATOM 2495 O O . MET A 1 311 ? -2.967 17.031 44.506 1.00 92.25 311 MET A O 1
ATOM 2499 N N . PRO A 1 312 ? -3.928 16.280 42.620 1.00 90.81 312 PRO A N 1
ATOM 2500 C CA . PRO A 1 312 ? -3.213 15.015 42.634 1.00 90.81 312 PRO A CA 1
ATOM 2501 C C . PRO A 1 312 ? -1.761 15.179 42.169 1.00 90.81 312 PRO A C 1
ATOM 2503 O O . PRO A 1 312 ? -1.359 16.191 41.587 1.00 90.81 312 PRO A O 1
ATOM 2506 N N . ASN A 1 313 ? -0.945 14.150 42.408 1.00 89.94 313 ASN A N 1
ATOM 2507 C CA . ASN A 1 313 ? 0.403 14.097 41.849 1.00 89.94 313 ASN A CA 1
ATOM 2508 C C . ASN A 1 313 ? 0.351 13.606 40.403 1.00 89.94 313 ASN A C 1
ATOM 2510 O O . ASN A 1 313 ? 0.040 12.443 40.163 1.00 89.94 313 ASN A O 1
ATOM 2514 N N . LEU A 1 314 ? 0.716 14.478 39.470 1.00 89.44 314 LEU A N 1
ATOM 2515 C CA . LEU A 1 314 ? 0.742 14.183 38.044 1.00 89.44 314 LEU A CA 1
ATOM 2516 C C . LEU A 1 314 ? 2.135 13.787 37.547 1.00 89.44 314 LEU A C 1
ATOM 2518 O O . LEU A 1 314 ? 2.256 13.302 36.428 1.00 89.44 314 LEU A O 1
ATOM 2522 N N . LYS A 1 315 ? 3.204 13.972 38.335 1.00 84.75 315 LYS A N 1
ATOM 2523 C CA . LYS A 1 315 ? 4.574 13.690 37.874 1.00 84.75 315 LYS A CA 1
ATOM 2524 C C . LYS A 1 315 ? 4.745 12.227 37.452 1.00 84.75 315 LYS A C 1
ATOM 2526 O O . LYS A 1 315 ? 4.434 11.309 38.204 1.00 84.75 315 LYS A O 1
ATOM 2531 N N . GLY A 1 316 ? 5.296 12.024 36.257 1.00 80.62 316 GLY A N 1
ATOM 2532 C CA . GLY A 1 316 ? 5.513 10.719 35.633 1.00 80.62 316 GLY A CA 1
ATOM 2533 C C . GLY A 1 316 ? 4.322 10.188 34.830 1.00 80.62 316 GLY A C 1
ATOM 2534 O O . GLY A 1 316 ? 4.478 9.184 34.133 1.00 80.62 316 GLY A O 1
ATOM 2535 N N . MET A 1 317 ? 3.166 10.855 34.888 1.00 84.00 317 MET A N 1
ATOM 2536 C CA . MET A 1 317 ? 1.979 10.473 34.125 1.00 84.00 317 MET A CA 1
ATOM 2537 C C . MET A 1 317 ? 2.066 10.895 32.664 1.00 84.00 317 MET A C 1
ATOM 2539 O O . MET A 1 317 ? 2.791 11.826 32.323 1.00 84.00 317 MET A O 1
ATOM 2543 N N . GLN A 1 318 ? 1.300 10.238 31.795 1.00 83.50 318 GLN A N 1
ATOM 2544 C CA . GLN A 1 318 ? 1.124 10.700 30.422 1.00 83.50 318 GLN A CA 1
ATOM 2545 C C . GLN A 1 318 ? -0.036 11.687 30.354 1.00 83.50 318 GLN A C 1
ATOM 2547 O O . GLN A 1 318 ? -1.066 11.493 30.996 1.00 83.50 318 GLN A O 1
ATOM 2552 N N . LEU A 1 319 ? 0.105 12.723 29.527 1.00 82.06 319 LEU A N 1
ATOM 2553 C CA . LEU A 1 319 ? -0.913 13.766 29.398 1.00 82.06 319 LEU A CA 1
ATOM 2554 C C . LEU A 1 319 ? -2.292 13.209 28.991 1.00 82.06 319 LEU A C 1
ATOM 2556 O O . LEU A 1 319 ? -3.316 13.685 29.475 1.00 82.06 319 LEU A O 1
ATOM 2560 N N . ARG A 1 320 ? -2.316 12.149 28.173 1.00 78.06 320 ARG 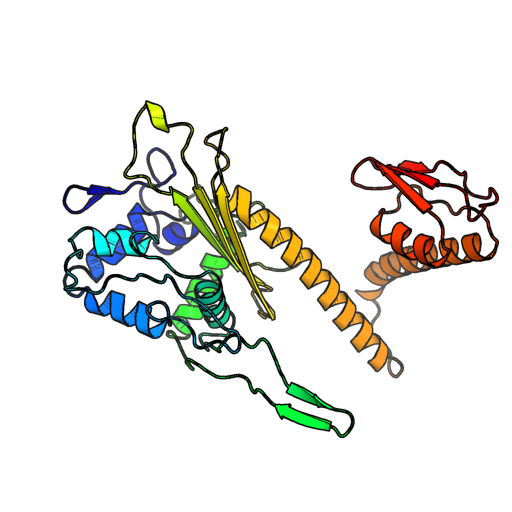A N 1
ATOM 2561 C CA . ARG A 1 320 ? -3.544 11.458 27.742 1.00 78.06 320 ARG A CA 1
ATOM 2562 C C . ARG A 1 320 ? -4.354 10.843 28.889 1.00 78.06 320 ARG A C 1
ATOM 2564 O O . ARG A 1 320 ? -5.561 10.708 28.753 1.00 78.06 320 ARG A O 1
ATOM 2571 N N . ASP A 1 321 ? -3.702 10.487 29.997 1.00 81.25 321 ASP A N 1
ATOM 2572 C CA . ASP A 1 321 ? -4.362 9.907 31.173 1.00 81.25 321 ASP A CA 1
ATOM 2573 C C . ASP A 1 321 ? -4.897 11.015 32.105 1.00 81.25 321 ASP A C 1
ATOM 2575 O O . ASP A 1 321 ? -5.776 10.779 32.930 1.00 81.25 321 ASP A O 1
ATOM 2579 N N . VAL A 1 322 ? -4.364 12.236 31.972 1.00 83.25 322 VAL A N 1
ATOM 2580 C CA . VAL A 1 322 ? -4.687 13.398 32.813 1.00 83.25 322 VAL A CA 1
ATOM 2581 C C . VAL A 1 322 ? -5.844 14.206 32.227 1.00 83.25 322 VAL A C 1
ATOM 2583 O O . VAL A 1 322 ? -6.780 14.527 32.959 1.00 83.25 322 VAL A O 1
ATOM 2586 N N . ILE A 1 323 ? -5.809 14.507 30.921 1.00 84.38 323 ILE A N 1
ATOM 2587 C CA . ILE A 1 323 ? -6.794 15.382 30.257 1.00 84.38 323 ILE A CA 1
ATOM 2588 C C . ILE A 1 323 ? -8.239 14.911 30.488 1.00 84.38 323 ILE A C 1
ATOM 2590 O O . ILE A 1 323 ? -9.012 15.693 31.041 1.00 84.38 323 ILE A O 1
ATOM 2594 N N . PRO A 1 324 ? -8.619 13.650 30.187 1.00 81.50 324 PRO A N 1
ATOM 2595 C CA . PRO A 1 324 ? -10.015 13.230 30.301 1.00 81.50 324 PRO A CA 1
ATOM 2596 C C . PRO A 1 324 ? -10.517 13.277 31.742 1.00 81.50 324 PRO A C 1
ATOM 2598 O O . PRO A 1 324 ? -11.696 13.510 32.001 1.00 81.50 324 PRO A O 1
ATOM 2601 N N . VAL A 1 325 ? -9.628 13.030 32.709 1.00 84.62 325 VAL A N 1
ATOM 2602 C CA . VAL A 1 325 ? -10.000 13.092 34.119 1.00 84.62 325 VAL A CA 1
ATOM 2603 C C . VAL A 1 325 ? -10.252 14.541 34.507 1.00 84.62 325 VAL A C 1
ATOM 2605 O O . VAL A 1 325 ? -11.314 14.826 35.032 1.00 84.62 325 VAL A O 1
ATOM 2608 N N . PHE A 1 326 ? -9.347 15.463 34.198 1.00 87.69 326 PHE A N 1
ATOM 2609 C CA . PHE A 1 326 ? -9.476 16.868 34.593 1.00 87.69 326 PHE A CA 1
ATOM 2610 C C . PHE A 1 326 ? -10.630 17.590 33.880 1.00 87.69 326 PHE A C 1
ATOM 2612 O O . PHE A 1 326 ? -11.325 18.383 34.517 1.00 87.69 326 PHE A O 1
ATOM 2619 N N . GLU A 1 327 ? -10.906 17.258 32.615 1.00 80.81 327 GLU A N 1
ATOM 2620 C CA . GLU A 1 327 ? -12.071 17.767 31.875 1.00 80.81 327 GLU A CA 1
ATOM 2621 C C . GLU A 1 327 ? -13.393 17.397 32.561 1.00 80.81 327 GLU A C 1
ATOM 2623 O O . GLU A 1 327 ? -14.277 18.244 32.690 1.00 80.81 327 GLU A O 1
ATOM 2628 N N . ASN A 1 328 ? -13.510 16.175 33.096 1.00 83.06 328 ASN A N 1
ATOM 2629 C CA . ASN A 1 328 ? -14.701 15.744 33.840 1.00 83.06 328 ASN A CA 1
ATOM 2630 C C . ASN A 1 328 ? -14.930 16.535 35.143 1.00 83.06 328 ASN A C 1
ATOM 2632 O O . ASN A 1 328 ? -16.054 16.572 35.640 1.00 83.06 328 ASN A O 1
ATOM 2636 N N . TYR A 1 329 ? -13.893 17.175 35.691 1.00 84.94 329 TYR A N 1
ATOM 2637 C CA . TYR A 1 329 ? -13.989 18.055 36.863 1.00 84.94 329 TYR A CA 1
ATOM 2638 C C . TYR A 1 329 ? -14.041 19.544 36.482 1.00 84.94 329 TYR A C 1
ATOM 2640 O O . TYR A 1 329 ? -13.931 20.399 37.356 1.00 84.94 329 TYR A O 1
ATOM 2648 N N . ASN A 1 330 ? -14.246 19.872 35.198 1.00 85.00 330 ASN A N 1
ATOM 2649 C CA . ASN A 1 330 ? -14.261 21.239 34.663 1.00 85.00 330 ASN A CA 1
ATOM 2650 C C . ASN A 1 330 ? -12.966 22.035 34.917 1.00 85.00 330 ASN A C 1
ATOM 2652 O O . ASN A 1 330 ? -12.994 23.266 34.962 1.00 85.00 330 ASN A O 1
ATOM 2656 N N . LEU A 1 331 ? -11.828 21.352 35.065 1.00 87.56 331 LEU A N 1
ATOM 2657 C CA . LEU A 1 331 ? -10.529 21.995 35.254 1.00 87.56 331 LEU A CA 1
ATOM 2658 C C . LEU A 1 331 ? -9.889 22.315 33.903 1.00 87.56 331 LEU A C 1
ATOM 2660 O O . LEU A 1 331 ? -9.860 21.481 32.998 1.00 87.56 331 LEU A O 1
ATOM 2664 N N . LYS A 1 332 ? -9.337 23.523 33.770 1.00 87.31 332 LYS A N 1
ATOM 2665 C CA . LYS A 1 332 ? -8.653 23.958 32.546 1.00 87.31 332 LYS A CA 1
ATOM 2666 C C . LYS A 1 332 ? -7.168 23.638 32.628 1.00 87.31 332 LYS A C 1
ATOM 2668 O O . LYS A 1 332 ? -6.517 23.979 33.613 1.00 87.31 332 LYS A O 1
ATOM 2673 N N . ILE A 1 333 ? -6.626 23.030 31.575 1.00 89.81 333 ILE A N 1
ATOM 2674 C CA . ILE A 1 333 ? -5.208 22.675 31.486 1.00 89.81 333 ILE A CA 1
ATOM 2675 C C . ILE A 1 333 ? -4.558 23.404 30.310 1.00 89.81 333 ILE A C 1
ATOM 2677 O O . ILE A 1 333 ? -5.076 23.384 29.197 1.00 89.81 333 ILE A O 1
ATOM 2681 N N . GLU A 1 334 ? -3.381 23.974 30.553 1.00 92.38 334 GLU A N 1
ATOM 2682 C CA . GLU A 1 334 ? -2.422 24.365 29.517 1.00 92.38 334 GLU A CA 1
ATOM 2683 C C . GLU A 1 334 ? -1.192 23.463 29.622 1.00 92.38 334 GLU A C 1
ATOM 2685 O O . GLU A 1 334 ? -0.704 23.202 30.724 1.00 92.38 334 GLU A O 1
ATOM 2690 N N . PHE A 1 335 ? -0.670 22.982 28.495 1.00 91.44 335 PHE A N 1
ATOM 2691 C CA . PHE A 1 335 ? 0.499 22.109 28.505 1.00 91.44 335 PHE A CA 1
ATOM 2692 C C . PHE A 1 335 ? 1.525 22.457 27.428 1.00 91.44 335 PHE A C 1
ATOM 2694 O O . PHE A 1 335 ? 1.187 22.984 26.372 1.00 91.44 335 PHE A O 1
ATOM 2701 N N . GLU A 1 336 ? 2.785 22.123 27.707 1.00 87.88 336 GLU A N 1
ATOM 2702 C CA . GLU A 1 336 ? 3.927 22.327 26.811 1.00 87.88 336 GLU A CA 1
ATOM 2703 C C . GLU A 1 336 ? 4.857 21.099 26.832 1.00 87.88 336 GLU A C 1
ATOM 2705 O O . GLU A 1 336 ? 5.116 20.531 27.898 1.00 87.88 336 GLU A O 1
ATOM 2710 N N . GLY A 1 337 ? 5.368 20.696 25.663 1.00 87.06 337 GLY A N 1
ATOM 2711 C CA . GLY A 1 337 ? 6.263 19.540 25.484 1.00 87.06 337 GLY A CA 1
ATOM 2712 C C . GLY A 1 337 ? 5.556 18.270 24.985 1.00 87.06 337 GLY A C 1
ATOM 2713 O O . GLY A 1 337 ? 4.386 18.315 24.604 1.00 87.06 337 GLY A O 1
ATOM 2714 N N . ALA A 1 338 ? 6.260 17.130 24.979 1.00 79.62 338 ALA A N 1
ATOM 2715 C CA . ALA A 1 338 ? 5.717 15.842 24.535 1.00 79.62 338 ALA A CA 1
ATOM 2716 C C . ALA A 1 338 ? 6.336 14.660 25.299 1.00 79.62 338 ALA A C 1
ATOM 2718 O O . ALA A 1 338 ? 7.492 14.322 25.097 1.00 79.62 338 ALA A O 1
ATOM 2719 N N . GLY A 1 339 ? 5.546 13.963 26.121 1.00 81.69 339 GLY A N 1
ATOM 2720 C CA . GLY A 1 339 ? 6.037 12.826 26.900 1.00 81.69 339 GLY A CA 1
ATOM 2721 C C . GLY A 1 339 ? 5.333 12.692 28.244 1.00 81.69 339 GLY A C 1
ATOM 2722 O O . GLY A 1 339 ? 4.102 12.751 28.320 1.00 81.69 339 GLY A O 1
ATOM 2723 N N . LYS A 1 340 ? 6.109 12.486 29.312 1.00 86.25 340 LYS A N 1
ATOM 2724 C CA . LYS A 1 340 ? 5.586 12.351 30.680 1.00 86.25 340 LYS A CA 1
ATOM 2725 C C . LYS A 1 340 ? 5.590 13.695 31.395 1.00 86.25 340 LYS A C 1
ATOM 2727 O O . LYS A 1 340 ? 6.486 14.505 31.190 1.00 86.25 340 LYS A O 1
ATOM 2732 N N . VAL A 1 341 ? 4.629 13.914 32.285 1.00 86.94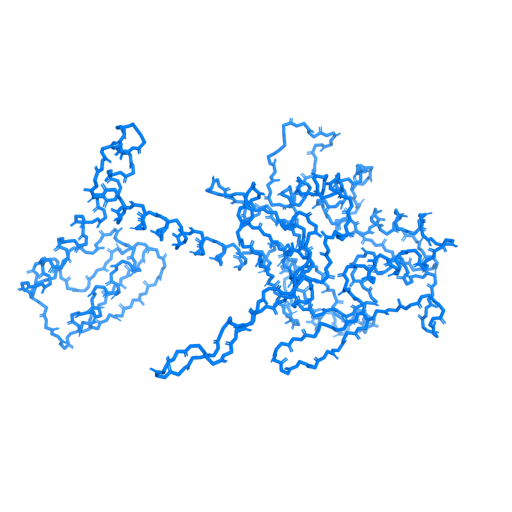 341 VAL A N 1
ATOM 2733 C CA . VAL A 1 341 ? 4.547 15.109 33.127 1.00 86.94 341 VAL A CA 1
ATOM 2734 C C . VAL A 1 341 ? 5.775 15.193 34.025 1.00 86.94 341 VAL A C 1
ATOM 2736 O O . VAL A 1 341 ? 6.008 14.330 34.869 1.00 86.94 341 VAL A O 1
ATOM 2739 N N . ILE A 1 342 ? 6.547 16.261 33.870 1.00 91.19 342 ILE A N 1
ATOM 2740 C CA . ILE A 1 342 ? 7.691 16.580 34.734 1.00 91.19 342 ILE A CA 1
ATOM 2741 C C . ILE A 1 342 ? 7.355 17.706 35.717 1.00 91.19 342 ILE A C 1
ATOM 2743 O O . ILE A 1 342 ? 7.985 17.831 36.770 1.00 91.19 342 ILE A O 1
ATOM 2747 N N . PHE A 1 343 ? 6.330 18.502 35.408 1.00 91.56 343 PHE A N 1
ATOM 2748 C CA . PHE A 1 343 ? 5.938 19.673 36.183 1.00 91.56 343 PHE A CA 1
ATOM 2749 C C . PHE A 1 343 ? 4.424 19.907 36.139 1.00 91.56 343 PHE A C 1
ATOM 2751 O O . PHE A 1 343 ? 3.802 19.739 35.093 1.00 91.56 343 PHE A O 1
ATOM 2758 N N . GLN A 1 344 ? 3.874 20.364 37.266 1.00 92.38 344 GLN A N 1
ATOM 2759 C CA . GLN A 1 344 ? 2.502 20.847 37.437 1.00 92.38 344 GLN A CA 1
ATOM 2760 C C . GLN A 1 344 ? 2.546 22.175 38.209 1.00 92.38 344 GLN A C 1
ATOM 2762 O O . GLN A 1 344 ? 3.379 22.319 39.104 1.00 92.38 344 GLN A O 1
ATOM 2767 N N . SER A 1 345 ? 1.689 23.139 37.863 1.00 90.75 345 SER A N 1
ATOM 2768 C CA . SER A 1 345 ? 1.680 24.473 38.487 1.00 90.75 345 SER A CA 1
ATOM 2769 C C . SER A 1 345 ? 1.091 24.508 39.894 1.00 90.75 345 SER A C 1
ATOM 2771 O O . SER A 1 345 ? 1.512 25.332 40.697 1.00 90.75 345 SER A O 1
ATOM 2773 N N . VAL A 1 346 ? 0.129 23.630 40.181 1.00 89.81 346 VAL A N 1
ATOM 2774 C CA . VAL A 1 346 ? -0.484 23.457 41.505 1.00 89.81 346 VAL A CA 1
ATOM 2775 C C . VAL A 1 346 ? 0.178 22.249 42.159 1.00 89.81 346 VAL A C 1
ATOM 2777 O O . VAL A 1 346 ? 0.268 21.198 41.517 1.00 89.81 346 VAL A O 1
ATOM 2780 N N . ASN A 1 347 ? 0.691 22.362 43.387 1.00 88.62 347 ASN A N 1
ATOM 2781 C CA . ASN A 1 347 ? 1.414 21.244 43.997 1.00 88.62 347 ASN A CA 1
ATOM 2782 C C . ASN A 1 347 ? 0.444 20.186 44.506 1.00 88.62 347 ASN A C 1
ATOM 2784 O O . ASN A 1 347 ? -0.692 20.475 44.867 1.00 88.62 347 ASN A O 1
ATOM 2788 N N . LYS A 1 348 ? 0.915 18.939 44.572 1.00 89.62 348 LYS A N 1
ATOM 2789 C CA . LYS A 1 348 ? 0.144 17.838 45.150 1.00 89.62 348 LYS A CA 1
ATOM 2790 C C . LYS A 1 348 ? -0.364 18.213 46.554 1.00 89.62 348 LYS A C 1
ATOM 2792 O O . LYS A 1 348 ? 0.449 18.490 47.431 1.00 89.62 348 LYS A O 1
ATOM 2797 N N . GLY A 1 349 ? -1.671 18.094 46.775 1.00 87.06 349 GLY A N 1
ATOM 2798 C CA . GLY A 1 349 ? -2.338 18.344 48.056 1.00 87.06 349 GLY A CA 1
ATOM 2799 C C . GLY A 1 349 ? -2.861 19.769 48.240 1.00 87.06 349 GLY A C 1
ATOM 2800 O O . GLY A 1 349 ? -3.662 19.986 49.149 1.00 87.06 349 GLY A O 1
ATOM 2801 N N . ASP A 1 350 ? -2.474 20.709 47.375 1.00 89.12 350 ASP A N 1
ATOM 2802 C CA . ASP A 1 350 ? -3.028 22.065 47.380 1.00 89.12 350 ASP A CA 1
ATOM 2803 C C . ASP A 1 350 ? -4.489 22.036 46.903 1.00 89.12 350 ASP A C 1
ATOM 2805 O O . ASP A 1 350 ? -4.880 21.172 46.114 1.00 89.12 350 ASP A O 1
ATOM 2809 N N . ARG A 1 351 ? -5.316 22.972 47.383 1.00 89.12 351 ARG A N 1
ATOM 2810 C CA . ARG A 1 351 ? -6.696 23.117 46.897 1.00 89.12 351 ARG A CA 1
ATOM 2811 C C . ARG A 1 351 ? -6.708 23.580 45.443 1.00 89.12 351 ARG A C 1
ATOM 2813 O O . ARG A 1 351 ? -5.906 24.430 45.078 1.00 89.12 351 ARG A O 1
ATOM 2820 N N . ILE A 1 352 ? -7.642 23.043 44.660 1.00 85.94 352 ILE A N 1
ATOM 2821 C CA . ILE A 1 352 ? -7.880 23.459 43.274 1.00 85.94 352 ILE A CA 1
ATOM 2822 C C . ILE A 1 352 ? -9.144 24.315 43.224 1.00 85.94 352 ILE A C 1
ATOM 2824 O O . ILE A 1 352 ? -10.195 23.881 43.702 1.00 85.94 352 ILE A O 1
ATOM 2828 N N . ASP A 1 353 ? -9.057 25.498 42.621 1.00 79.12 353 ASP A N 1
ATOM 2829 C CA . ASP A 1 353 ? -10.235 26.281 42.244 1.00 79.12 353 ASP A CA 1
ATOM 2830 C C . ASP A 1 353 ? -10.630 25.972 40.787 1.00 79.12 353 ASP A C 1
ATOM 2832 O O . ASP A 1 353 ? -9.785 25.893 39.895 1.00 79.12 353 ASP A O 1
ATOM 2836 N N . ASN A 1 354 ? -11.929 25.827 40.516 1.00 69.38 354 ASN A N 1
ATOM 2837 C CA . ASN A 1 354 ? -12.461 25.504 39.188 1.00 69.38 354 ASN A CA 1
ATOM 2838 C C . ASN A 1 354 ? -12.218 26.614 38.144 1.00 69.38 354 ASN A C 1
ATOM 2840 O O . ASN A 1 354 ? -12.468 26.410 36.956 1.00 69.38 354 ASN A O 1
ATOM 2844 N N . GLN A 1 355 ? -11.758 27.797 38.563 1.00 67.44 355 GLN A N 1
ATOM 2845 C CA . GLN A 1 355 ? -11.379 28.892 37.664 1.00 67.44 355 GLN A CA 1
ATOM 2846 C C . GLN A 1 355 ? -9.871 28.968 37.375 1.00 67.44 355 GLN A C 1
ATOM 2848 O O . GLN A 1 355 ? -9.464 29.740 36.502 1.00 67.44 355 GLN A O 1
ATOM 2853 N N . GLU A 1 356 ? -9.039 28.178 38.058 1.00 74.31 356 GLU A N 1
ATOM 2854 C CA . GLU A 1 356 ? -7.591 28.181 37.856 1.00 74.31 356 GLU A CA 1
ATOM 2855 C C . GLU A 1 356 ? -7.182 27.397 36.601 1.00 74.31 356 GLU A C 1
ATOM 2857 O O . GLU A 1 356 ? -7.686 26.311 36.308 1.00 74.31 356 GLU A O 1
ATOM 2862 N N . VAL A 1 357 ? -6.229 27.954 35.848 1.00 87.56 357 VAL A N 1
ATOM 2863 C CA . VAL A 1 357 ? -5.597 27.265 34.716 1.00 87.56 357 VAL A CA 1
ATOM 2864 C C . VAL A 1 357 ? -4.372 26.512 35.220 1.00 87.56 357 VAL A C 1
ATOM 2866 O O . VAL A 1 357 ? -3.396 27.110 35.680 1.00 87.56 357 VAL A O 1
ATOM 2869 N N . ILE A 1 358 ? -4.412 25.188 35.108 1.00 91.25 358 ILE A N 1
ATOM 2870 C CA . ILE A 1 358 ? -3.353 24.294 35.571 1.00 91.25 358 ILE A CA 1
ATOM 2871 C C . ILE A 1 358 ? -2.327 24.126 34.451 1.00 91.25 358 ILE A C 1
ATOM 2873 O O . ILE A 1 358 ? -2.630 23.580 33.392 1.00 91.25 358 ILE A O 1
ATOM 2877 N N . LYS A 1 359 ? -1.091 24.578 34.684 1.00 92.88 359 LYS A N 1
ATOM 2878 C CA . LYS A 1 359 ? 0.002 24.486 33.708 1.00 92.88 359 LYS A CA 1
ATOM 2879 C C . LYS A 1 359 ? 0.819 23.222 33.928 1.00 92.88 359 LYS A C 1
ATOM 2881 O O . LYS A 1 359 ? 1.322 22.985 35.028 1.00 92.88 359 LYS A O 1
ATOM 2886 N N . ILE A 1 360 ? 0.997 22.442 32.870 1.00 93.50 360 ILE A N 1
ATOM 2887 C CA . ILE A 1 360 ? 1.722 21.170 32.876 1.00 93.50 360 ILE A CA 1
ATOM 2888 C C . ILE A 1 360 ? 2.900 21.254 31.900 1.00 93.50 360 ILE A C 1
ATOM 2890 O O . ILE A 1 360 ? 2.724 21.647 30.753 1.00 93.50 360 ILE A O 1
ATOM 2894 N N . ARG A 1 361 ? 4.109 20.856 32.318 1.00 91.75 361 ARG A N 1
ATOM 2895 C CA . ARG A 1 361 ? 5.227 20.654 31.371 1.00 91.75 361 ARG A CA 1
ATOM 2896 C C . ARG A 1 361 ? 5.570 19.182 31.260 1.00 91.75 361 ARG A C 1
ATOM 2898 O O . ARG A 1 361 ? 5.614 18.474 32.274 1.00 91.75 361 ARG A O 1
ATOM 2905 N N . LEU A 1 362 ? 5.801 18.748 30.030 1.00 91.25 362 LEU A N 1
ATOM 2906 C CA . LEU A 1 362 ? 6.174 17.388 29.671 1.00 91.25 362 LEU A CA 1
ATOM 2907 C C . LEU A 1 362 ? 7.681 17.302 29.385 1.00 91.25 362 LEU A C 1
ATOM 2909 O O . LEU A 1 362 ? 8.301 18.304 29.029 1.00 91.25 362 LEU A O 1
ATOM 2913 N N . SER A 1 363 ? 8.247 16.113 29.612 1.00 82.88 363 SER A N 1
ATOM 2914 C CA . SER A 1 363 ? 9.642 15.750 29.312 1.00 82.88 363 SER A CA 1
ATOM 2915 C C . SER A 1 363 ? 10.001 15.912 27.849 1.00 82.88 363 SER A C 1
ATOM 2917 O O . SER A 1 363 ? 9.098 15.597 27.043 1.00 82.88 363 SER A O 1
#

Radius of gyration: 26.02 Å; Cα contacts (8 Å, |Δi|>4): 549; chains: 1; bounding box: 64×49×77 Å

pLDDT: mean 85.34, std 14.78, range [40.78, 98.69]